Protein AF-0000000079854229 (afdb_homodimer)

Organism: NCBI:txid1812858

Sequence (364 aa):
MNSKLKYYQIIGIIFTIIFGTLLHFAYEWSDFHPFVALFSPVNESVWEHLKLLLIPFLLFSIFEYFVLGNEYPNLLMSNAVSLLIGLLSIIVLFYTYTGILGRNYLFLDIFIFIFSVILTYGLGYQFTIQGMFSKFLPETGLALIFFLLSIFILFTFSPPKLNLFLDPVTDTYGVFQIRSNKMNSKLKYYQIIGIIFTIIFGTLLHFAYEWSDFHPFVALFSPVNESVWEHLKLLLIPFLLFSIFEYFVLGNEYPNLLMSNAVSLLIGLLSIIVLFYTYTGILGRNYLFLDIFIFIFSVILTYGLGYQFTIQGMFSKFLPETGLALIFFLLSIFILFTFSPPKLNLFLDPVTDTYGVFQIRSNK

Radius of gyration: 24.11 Å; Cα contacts (8 Å, |Δi|>4): 467; chains: 2; bounding box: 63×60×43 Å

Foldseek 3Di:
DLVVLVVLLVVLLVQLLVQLVVLQCVCVVVVNDPVSLLQGQLFQFLLRSLSSRLVSLVVSLVVVCVVCCVVFVCLLVLLLVLSVVLSVQLVCQQCVVCVVVVHDDPVVNSVSNSVSSNSSSVSSSVCRVVCNPVVDGSVVSVVSSVVVSVVSNCCLAVNDPDRNQARPVVRDGHNPPPPPPD/DLVVLVVLLVVLLVQLLVQLVVLQCVCVVVVNDPVSLLQGQLFQFLLRSLSSRLVSLVVSLVVVCVVCCVVFVCLLVLLLVLSVVLSVQLVCQQCVVCVVVVHDDPVVNSVSNSVSSNSSSVSSSVCRVVCNPVVDGSVVSVVSSVVVSVVSNCCLAVNDPDRNQARPPPRDGHNDPPPPPD

Solvent-accessible surface area (backbone atoms only — not comparable to full-atom values): 18507 Å² total; per-residue (Å²): 116,69,60,60,54,50,50,52,40,53,51,43,41,53,49,22,55,54,48,15,57,53,31,60,46,43,13,67,74,54,72,64,37,71,75,44,42,66,58,18,26,64,53,74,12,62,58,34,52,43,31,32,52,52,46,38,44,49,58,45,48,54,56,47,40,78,76,42,32,89,81,36,68,22,42,50,36,19,41,39,54,19,43,51,51,21,53,49,45,42,53,38,52,50,23,23,51,28,42,36,56,64,51,86,54,70,70,58,53,53,49,43,52,54,50,26,43,49,49,18,43,50,44,20,51,52,28,37,76,70,48,40,62,56,87,50,56,47,64,56,16,51,50,51,47,49,50,52,52,48,51,51,47,48,39,39,74,58,44,67,98,30,39,34,39,31,13,78,85,77,73,44,58,33,70,66,76,75,73,68,88,115,115,68,60,60,54,50,50,52,40,54,50,43,42,54,48,23,55,54,49,14,57,54,31,60,47,42,14,66,73,55,73,64,36,71,75,45,42,67,58,19,26,64,54,74,12,62,57,35,53,43,31,33,53,51,46,38,45,50,56,45,46,55,56,46,39,76,76,42,34,88,80,36,67,23,41,49,36,17,42,39,53,19,44,52,51,21,53,48,45,41,52,39,53,50,23,24,50,28,42,37,55,66,51,85,53,70,70,58,52,52,47,44,52,55,50,26,44,50,48,17,42,50,44,19,50,51,28,38,77,70,48,39,63,55,87,49,57,47,62,57,17,50,49,51,46,51,51,51,52,48,51,51,45,47,38,41,73,59,42,66,98,31,38,34,39,30,13,79,84,78,73,45,58,34,70,66,76,78,73,68,88,115

pLDDT: mean 93.81, std 10.49, range [28.31, 98.88]

Secondary structure (DSSP, 8-state):
-HHHHHHHHHHHHHHHHHHHHHHHHHHHHTTS-TTGGGTS-SSS-HHHHTHHHHHHHHHHHHHHHHHHTTT-TTHHHHHHHHHHHHHHHHHHHHHHHHHHHSS--HHHHHHHHHHHHHHHHHHHHHHHHTTTTTTS-HHHHHHHHHHHHHHHHHHHHS--SSGGGB-TTT--BSS-------/-HHHHHHHHHHHHHHHHHHHHHHHHHHHHTTS-TTGGGTS-SSS-HHHHTHHHHHHHHHHHHHHHHHHTTT-TTHHHHHHHHHHHHHHHHHHHHHHHHHHHSS--HHHHHHHHHHHHHHHHHHHHHHHHTTTTTTS-HHHHHHHHHHHHHHHHHHHHS--SSGGGB-TTT--BSS-------

InterPro domains:
  IPR045407 Protein of unknown function DUF6512 [PF20122] (3-175)

Structure (mmCIF, N/CA/C/O backbone):
data_AF-0000000079854229-model_v1
#
loop_
_entity.id
_entity.type
_entity.pdbx_description
1 polymer 'Uncharacterized protein'
#
loop_
_atom_site.group_PDB
_atom_site.id
_atom_site.type_symbol
_atom_site.label_atom_id
_atom_site.label_alt_id
_atom_site.label_comp_id
_atom_site.label_asym_id
_atom_site.label_entity_id
_atom_site.label_seq_id
_atom_site.pdbx_PDB_ins_code
_atom_site.Cartn_x
_atom_site.Cartn_y
_atom_site.Cartn_z
_atom_site.occupancy
_atom_site.B_iso_or_equiv
_atom_site.auth_seq_id
_atom_site.auth_comp_id
_atom_site.auth_asym_id
_atom_site.auth_atom_id
_atom_site.pdbx_PDB_model_num
ATOM 1 N N . MET A 1 1 ? -24.203 -25.156 -0.28 1 57.06 1 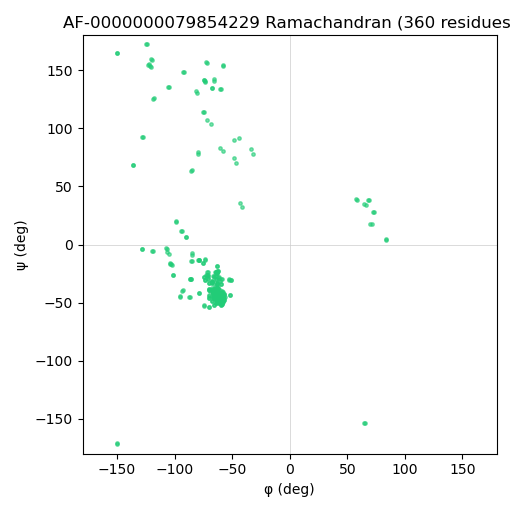MET A N 1
ATOM 2 C CA . MET A 1 1 ? -23.469 -24.828 -1.505 1 57.06 1 MET A CA 1
ATOM 3 C C . MET A 1 1 ? -22.234 -23.984 -1.197 1 57.06 1 MET A C 1
ATOM 5 O O . MET A 1 1 ? -21.141 -24.297 -1.664 1 57.06 1 MET A O 1
ATOM 9 N N . ASN A 1 2 ? -22.375 -23.109 -0.148 1 79.31 2 ASN A N 1
ATOM 10 C CA . ASN A 1 2 ? -21.266 -22.219 0.211 1 79.31 2 ASN A CA 1
ATOM 11 C C . ASN A 1 2 ? -20.219 -22.969 1.029 1 79.31 2 ASN A C 1
ATOM 13 O O . ASN A 1 2 ? -19.031 -22.609 0.984 1 79.31 2 ASN A O 1
ATOM 17 N N . SER A 1 3 ? -20.672 -24.125 1.462 1 87.62 3 SER A N 1
ATOM 18 C CA . SER A 1 3 ? -19.75 -24.875 2.314 1 87.62 3 SER A CA 1
ATOM 19 C C . SER A 1 3 ? -18.688 -25.594 1.487 1 87.62 3 SER A C 1
ATOM 21 O O . SER A 1 3 ? -17.531 -25.656 1.878 1 87.62 3 SER A O 1
ATOM 23 N N . LYS A 1 4 ? -19.141 -26.172 0.363 1 93 4 LYS A N 1
ATOM 24 C CA . LYS A 1 4 ? -18.188 -26.859 -0.508 1 93 4 LYS A CA 1
ATOM 25 C C . LYS A 1 4 ? -17.141 -25.906 -1.054 1 93 4 LYS A C 1
ATOM 27 O O . LYS A 1 4 ? -15.945 -26.234 -1.06 1 93 4 LYS A O 1
ATOM 32 N N . LEU A 1 5 ? -17.562 -24.797 -1.494 1 95.25 5 LEU A N 1
ATOM 33 C CA . LEU A 1 5 ? -16.641 -23.781 -1.994 1 95.25 5 LEU A CA 1
ATOM 34 C C . LEU A 1 5 ? -15.641 -23.375 -0.913 1 95.25 5 LEU A C 1
ATOM 36 O O . LEU A 1 5 ? -14.445 -23.281 -1.176 1 95.25 5 LEU A O 1
ATOM 40 N N . LYS A 1 6 ? -16.188 -23.141 0.276 1 96.12 6 LYS A N 1
ATOM 41 C CA . LYS A 1 6 ? -15.328 -22.766 1.398 1 96.12 6 LYS A CA 1
ATOM 42 C C . LYS A 1 6 ? -14.273 -23.844 1.666 1 96.12 6 LYS A C 1
ATOM 44 O O . LYS A 1 6 ? -13.109 -23.516 1.912 1 96.12 6 LYS A O 1
ATOM 49 N N . TYR A 1 7 ? -14.727 -25.031 1.625 1 96.31 7 TYR A N 1
ATOM 50 C CA . TYR A 1 7 ? -13.828 -26.156 1.828 1 96.31 7 TYR A CA 1
ATOM 51 C C . TYR A 1 7 ? -12.695 -26.156 0.807 1 96.31 7 TYR A C 1
ATOM 53 O O . TYR A 1 7 ? -11.523 -26.281 1.169 1 96.31 7 TYR A O 1
ATOM 61 N N . TYR A 1 8 ? -12.93 -26.016 -0.372 1 96.19 8 TYR A N 1
ATOM 62 C CA . TYR A 1 8 ? -11.914 -26.031 -1.424 1 96.19 8 TYR A CA 1
ATOM 63 C C . TYR A 1 8 ? -11.008 -24.812 -1.316 1 96.19 8 TYR A C 1
ATOM 65 O O . TYR A 1 8 ? -9.82 -24.891 -1.64 1 96.19 8 TYR A O 1
ATOM 73 N N . GLN A 1 9 ? -11.578 -23.656 -0.854 1 97.62 9 GLN A N 1
ATOM 74 C CA . GLN A 1 9 ? -10.727 -22.484 -0.63 1 97.62 9 GLN A CA 1
ATOM 75 C C . GLN A 1 9 ? -9.695 -22.766 0.458 1 97.62 9 GLN A C 1
ATOM 77 O O . GLN A 1 9 ? -8.531 -22.375 0.328 1 97.62 9 GLN A O 1
ATOM 8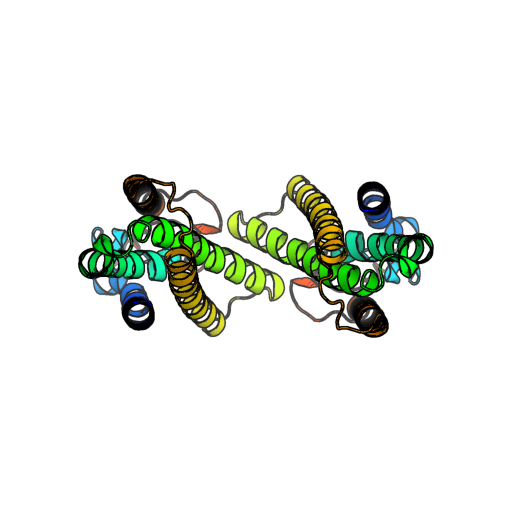2 N N . ILE A 1 10 ? -10.078 -23.453 1.486 1 98 10 ILE A N 1
ATOM 83 C CA . ILE A 1 10 ? -9.172 -23.781 2.582 1 98 10 ILE A CA 1
ATOM 84 C C . ILE A 1 10 ? -8.086 -24.734 2.086 1 98 10 ILE A C 1
ATOM 86 O O . ILE A 1 10 ? -6.902 -24.547 2.375 1 98 10 ILE A O 1
ATOM 90 N N . ILE A 1 11 ? -8.406 -25.734 1.34 1 97.88 11 ILE A N 1
ATOM 91 C CA . ILE A 1 11 ? -7.445 -26.656 0.764 1 97.88 11 ILE A CA 1
ATOM 92 C C . ILE A 1 11 ? -6.496 -25.922 -0.171 1 97.88 11 ILE A C 1
ATOM 94 O O . ILE A 1 11 ? -5.293 -26.188 -0.196 1 97.88 11 ILE A O 1
ATOM 98 N N . GLY A 1 12 ? -7.082 -25.016 -0.949 1 98.44 12 GLY A N 1
ATOM 99 C CA . GLY A 1 12 ? -6.27 -24.203 -1.845 1 98.44 12 GLY A CA 1
ATOM 100 C C . GLY A 1 12 ? -5.227 -23.375 -1.12 1 98.44 12 GLY A C 1
ATOM 101 O O . GLY A 1 12 ? -4.09 -23.25 -1.586 1 98.44 12 GLY A O 1
ATOM 102 N N . ILE A 1 13 ? -5.672 -22.812 0.001 1 98.75 13 ILE A N 1
ATOM 103 C CA . ILE A 1 13 ? -4.754 -22.031 0.82 1 98.75 13 ILE A CA 1
ATOM 104 C C . ILE A 1 13 ? -3.588 -22.906 1.27 1 98.75 13 ILE A C 1
ATOM 106 O O . ILE A 1 13 ? -2.424 -22.547 1.094 1 98.75 13 ILE A O 1
ATOM 110 N N . ILE A 1 14 ? -3.852 -24.047 1.815 1 98.62 14 ILE A N 1
ATOM 111 C CA . ILE A 1 14 ? -2.832 -24.969 2.314 1 98.62 14 ILE A CA 1
ATOM 112 C C . ILE A 1 14 ? -1.94 -25.422 1.16 1 98.62 14 ILE A C 1
ATOM 114 O O . ILE A 1 14 ? -0.713 -25.406 1.271 1 98.62 14 ILE A O 1
ATOM 118 N N . PHE A 1 15 ? -2.533 -25.797 0.082 1 98.56 15 PHE A N 1
ATOM 119 C CA . PHE A 1 15 ? -1.811 -26.234 -1.107 1 98.56 15 PHE A CA 1
ATOM 120 C C . PHE A 1 15 ? -0.857 -25.141 -1.588 1 98.56 15 PHE A C 1
ATOM 122 O O . PHE A 1 15 ? 0.317 -25.406 -1.85 1 98.56 15 PHE A O 1
ATOM 129 N N . THR A 1 16 ? -1.345 -23.922 -1.684 1 98.75 16 THR A N 1
ATOM 130 C CA . THR A 1 16 ? -0.563 -22.812 -2.219 1 98.75 16 THR A CA 1
ATOM 131 C C . THR A 1 16 ? 0.605 -22.484 -1.296 1 98.75 16 THR A C 1
ATOM 133 O O . THR A 1 16 ? 1.715 -22.219 -1.762 1 98.75 16 THR A O 1
ATOM 136 N N . ILE A 1 17 ? 0.348 -22.531 -0.002 1 98.62 17 ILE A N 1
ATOM 137 C CA . ILE A 1 17 ? 1.41 -22.219 0.95 1 98.62 17 ILE A CA 1
ATOM 138 C C . ILE A 1 17 ? 2.516 -23.266 0.842 1 98.62 17 ILE A C 1
ATOM 140 O O . ILE A 1 17 ? 3.695 -22.922 0.736 1 98.62 17 ILE A O 1
ATOM 144 N N . ILE A 1 18 ? 2.182 -24.5 0.792 1 98.19 18 ILE A N 1
ATOM 145 C CA . ILE A 1 18 ? 3.152 -25.594 0.745 1 98.19 18 ILE A CA 1
ATOM 146 C C . ILE A 1 18 ? 3.854 -25.594 -0.611 1 98.19 18 ILE A C 1
ATOM 148 O O . ILE A 1 18 ? 5.086 -25.562 -0.681 1 98.19 18 ILE A O 1
ATOM 152 N N . PHE A 1 19 ? 3.068 -25.625 -1.638 1 98.12 19 PHE A N 1
ATOM 153 C CA . PHE A 1 19 ? 3.631 -25.703 -2.979 1 98.12 19 PHE A CA 1
ATOM 154 C C . PHE A 1 19 ? 4.43 -24.453 -3.32 1 98.12 19 PHE A C 1
ATOM 156 O O . PHE A 1 19 ? 5.465 -24.531 -3.986 1 98.12 19 PHE A O 1
ATOM 163 N N . GLY A 1 20 ? 3.91 -23.297 -2.943 1 97.94 20 GLY A N 1
ATOM 164 C CA . GLY A 1 20 ? 4.66 -22.062 -3.141 1 97.94 20 GLY A CA 1
ATOM 165 C C . GLY A 1 20 ? 6.02 -22.078 -2.467 1 97.94 20 GLY A C 1
ATOM 166 O O . GLY A 1 20 ? 7.016 -21.672 -3.061 1 97.94 20 GLY A O 1
ATOM 167 N N . THR A 1 21 ? 6.047 -22.594 -1.259 1 96.69 21 THR A N 1
ATOM 168 C CA . THR A 1 21 ? 7.309 -22.703 -0.53 1 96.69 21 THR A CA 1
ATOM 169 C C . THR A 1 21 ? 8.266 -23.641 -1.249 1 96.69 21 THR A C 1
ATOM 171 O O . THR A 1 21 ? 9.453 -23.328 -1.409 1 96.69 21 THR A O 1
ATOM 174 N N . LEU A 1 22 ? 7.824 -24.734 -1.71 1 96.56 22 LEU A N 1
ATOM 175 C CA . LEU A 1 22 ? 8.648 -25.688 -2.43 1 96.56 22 LEU A CA 1
ATOM 176 C C . LEU A 1 22 ? 9.148 -25.094 -3.742 1 96.56 22 LEU A C 1
ATOM 178 O O . LEU A 1 22 ? 10.289 -25.344 -4.145 1 96.56 22 LEU A O 1
ATOM 182 N N . LEU A 1 23 ? 8.305 -24.375 -4.379 1 96.81 23 LEU A N 1
ATOM 183 C CA . LEU A 1 23 ? 8.648 -23.766 -5.66 1 96.81 23 LEU A CA 1
ATOM 184 C C . LEU A 1 23 ? 9.812 -22.797 -5.504 1 96.81 23 LEU A C 1
ATOM 186 O O . LEU A 1 23 ? 10.57 -22.578 -6.453 1 96.81 23 LEU A O 1
ATOM 190 N N . HIS A 1 24 ? 9.938 -22.188 -4.355 1 95.88 24 HIS A N 1
ATOM 191 C CA . HIS A 1 24 ? 11.008 -21.25 -4.062 1 95.88 24 HIS A CA 1
ATOM 192 C C . HIS A 1 24 ? 12.375 -21.859 -4.355 1 95.88 24 HIS A C 1
ATOM 194 O O . HIS A 1 24 ? 13.289 -21.172 -4.805 1 95.88 24 HIS A O 1
ATOM 200 N N . PHE A 1 25 ? 12.469 -23.156 -4.211 1 95.06 25 PHE A N 1
ATOM 201 C CA . PHE A 1 25 ? 13.75 -23.844 -4.32 1 95.06 25 PHE A CA 1
ATOM 202 C C . PHE A 1 25 ? 13.836 -24.625 -5.633 1 95.06 25 PHE A C 1
ATOM 204 O O . PHE A 1 25 ? 14.891 -25.156 -5.973 1 95.06 25 PHE A O 1
ATOM 211 N N . ALA A 1 26 ? 12.805 -24.688 -6.367 1 96.19 26 ALA A N 1
ATOM 212 C CA . ALA A 1 26 ? 12.68 -25.609 -7.504 1 96.19 26 ALA A CA 1
ATOM 213 C C . ALA A 1 26 ? 13.703 -25.281 -8.586 1 96.19 26 ALA A C 1
ATOM 215 O O . ALA A 1 26 ? 14.297 -26.188 -9.18 1 96.19 26 ALA A O 1
ATOM 216 N N . TYR A 1 27 ? 13.922 -24.016 -8.852 1 95.25 27 TYR A N 1
ATOM 217 C CA . TYR A 1 27 ? 14.852 -23.609 -9.898 1 95.25 27 TYR A CA 1
ATOM 218 C C . TYR A 1 27 ? 16.266 -24.078 -9.562 1 95.25 27 TYR A C 1
ATOM 220 O O . TYR A 1 27 ? 16.953 -24.672 -10.406 1 95.25 27 TYR A O 1
ATOM 228 N N . GLU A 1 28 ? 16.688 -23.844 -8.375 1 93.25 28 GLU A N 1
ATOM 229 C CA . GLU A 1 28 ? 18 -24.297 -7.926 1 93.25 28 GLU A CA 1
ATOM 230 C C . GLU A 1 28 ? 18.078 -25.812 -7.895 1 93.25 28 GLU A C 1
ATOM 232 O O . GLU A 1 28 ? 19.078 -26.391 -8.328 1 93.25 28 GLU A O 1
ATOM 237 N N . TRP A 1 29 ? 17.047 -26.438 -7.441 1 95.56 29 TRP A N 1
ATOM 238 C CA . TRP A 1 29 ? 17.016 -27.891 -7.359 1 95.56 29 TRP A CA 1
ATOM 239 C C . TRP A 1 29 ? 17.078 -28.516 -8.75 1 95.56 29 TRP A C 1
ATOM 241 O O . TRP A 1 29 ? 17.562 -29.641 -8.906 1 95.56 29 TRP A O 1
ATOM 251 N N . SER A 1 30 ? 16.703 -27.828 -9.734 1 95.06 30 SER A N 1
ATOM 252 C CA . SER A 1 30 ? 16.672 -28.312 -11.102 1 95.06 30 SER A CA 1
ATOM 253 C C . SER A 1 30 ? 18 -28.031 -11.82 1 95.06 30 SER A C 1
ATOM 255 O O . SER A 1 30 ? 18.109 -28.25 -13.023 1 95.06 30 SER A O 1
ATOM 257 N N . ASP A 1 31 ? 18.969 -27.531 -11.047 1 94.44 31 ASP A N 1
ATOM 258 C CA . ASP A 1 31 ? 20.25 -27.109 -11.617 1 94.44 31 ASP A CA 1
ATOM 259 C C . ASP A 1 31 ? 20.047 -26.047 -12.688 1 94.44 31 ASP A C 1
ATOM 261 O O . ASP A 1 31 ? 20.562 -26.156 -13.797 1 94.44 31 ASP A O 1
ATOM 265 N N . PHE A 1 32 ? 19.047 -25.109 -12.375 1 93.31 32 PHE A N 1
ATOM 266 C CA . PHE A 1 32 ? 18.828 -23.891 -13.148 1 93.31 32 PHE A CA 1
ATOM 267 C C . PHE A 1 32 ? 18.297 -24.219 -14.539 1 93.31 32 PHE A C 1
ATOM 269 O O . PHE A 1 32 ? 18.672 -23.578 -15.523 1 93.31 32 PHE A O 1
ATOM 276 N N . HIS A 1 33 ? 17.453 -25.188 -14.625 1 94.31 33 HIS A N 1
ATOM 277 C CA . HIS A 1 33 ? 16.859 -25.594 -15.898 1 94.31 33 HIS A CA 1
ATOM 278 C C . HIS A 1 33 ? 15.922 -24.516 -16.438 1 94.31 33 HIS A C 1
ATOM 280 O O . HIS A 1 33 ? 15.062 -24.016 -15.695 1 94.31 33 HIS A O 1
ATOM 286 N N . PRO A 1 34 ? 15.984 -24.172 -17.703 1 92.25 34 PRO A N 1
ATOM 287 C CA . PRO A 1 34 ? 15.195 -23.078 -18.281 1 92.25 34 PRO A CA 1
ATOM 288 C C . PRO A 1 34 ? 13.695 -23.328 -18.203 1 92.25 34 PRO A C 1
ATOM 290 O O . PRO A 1 34 ? 12.914 -22.375 -18.047 1 92.25 34 PRO A O 1
ATOM 293 N N . PHE A 1 35 ? 13.352 -24.547 -18.297 1 94.12 35 PHE A N 1
ATOM 294 C CA . PHE A 1 35 ? 11.938 -24.875 -18.234 1 94.12 35 PHE A CA 1
ATOM 295 C C . PHE A 1 35 ? 11.375 -24.547 -16.844 1 94.12 35 PHE A C 1
ATOM 297 O O . PHE A 1 35 ? 10.25 -24.047 -16.734 1 94.12 35 PHE A O 1
ATOM 304 N N . VAL A 1 36 ? 12.109 -24.797 -15.773 1 95.94 36 VAL A N 1
ATOM 305 C CA . VAL A 1 36 ? 11.688 -24.547 -14.406 1 95.94 36 VAL A CA 1
ATOM 306 C C . VAL A 1 36 ? 11.648 -23.047 -14.133 1 95.94 36 VAL A C 1
ATOM 308 O O . VAL A 1 36 ? 10.883 -22.578 -13.289 1 95.94 36 VAL A O 1
ATOM 311 N N . ALA A 1 37 ? 12.422 -22.281 -14.914 1 95.19 37 ALA A N 1
ATOM 312 C CA . ALA A 1 37 ? 12.469 -20.828 -14.789 1 95.19 37 ALA A CA 1
ATOM 313 C C . ALA A 1 37 ? 11.109 -20.203 -15.07 1 95.19 37 ALA A C 1
ATOM 315 O O . ALA A 1 37 ? 10.828 -19.094 -14.633 1 95.19 37 ALA A O 1
ATOM 316 N N . LEU A 1 38 ? 10.281 -20.906 -15.789 1 94.62 38 LEU A N 1
ATOM 317 C CA . LEU A 1 38 ? 8.984 -20.391 -16.188 1 94.62 38 LEU A CA 1
ATOM 318 C C . LEU A 1 38 ? 8.039 -20.297 -14.992 1 94.62 38 LEU A C 1
ATOM 320 O O . LEU A 1 38 ? 7.152 -19.438 -14.961 1 94.62 38 LEU A O 1
ATOM 324 N N . PHE A 1 39 ? 8.297 -21.172 -14 1 95.69 39 PHE A N 1
ATOM 325 C CA . PHE A 1 39 ? 7.25 -21.234 -12.992 1 95.69 39 PHE A CA 1
ATOM 326 C C . PHE A 1 39 ? 7.832 -21.062 -11.594 1 95.69 39 PHE A C 1
ATOM 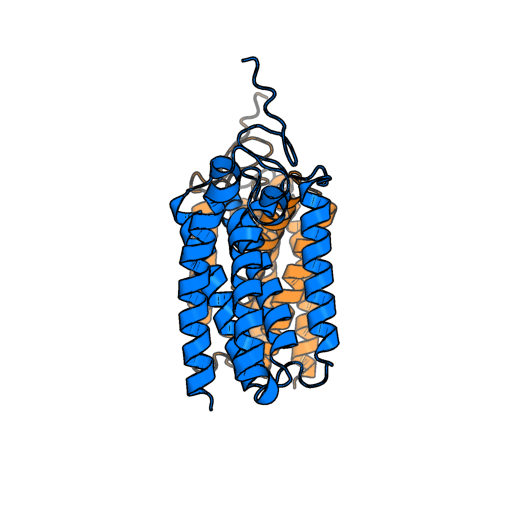328 O O . PHE A 1 39 ? 7.094 -21.016 -10.609 1 95.69 39 PHE A O 1
ATOM 335 N N . SER A 1 40 ? 9.109 -20.969 -11.492 1 96.75 40 SER A N 1
ATOM 336 C CA . SER A 1 40 ? 9.758 -20.781 -10.195 1 96.75 40 SER A CA 1
ATOM 337 C C . SER A 1 40 ? 10.609 -19.516 -10.188 1 96.75 40 SER A C 1
ATOM 339 O O . SER A 1 40 ? 11.031 -19.031 -11.242 1 96.75 40 SER A O 1
ATOM 341 N N . PRO A 1 41 ? 10.812 -18.984 -8.969 1 97.12 41 PRO A N 1
ATOM 342 C CA . PRO A 1 41 ? 11.711 -17.828 -8.914 1 97.12 41 PRO A CA 1
ATOM 343 C C . PRO A 1 41 ? 13.117 -18.156 -9.414 1 97.12 41 PRO A C 1
ATOM 345 O O . PRO A 1 41 ? 13.695 -19.172 -9.023 1 97.12 41 PRO A O 1
ATOM 348 N N . VAL A 1 42 ? 13.656 -17.297 -10.242 1 96.44 42 VAL A N 1
ATOM 349 C CA . VAL A 1 42 ? 14.961 -17.562 -10.836 1 96.44 42 VAL A CA 1
ATOM 350 C C . VAL A 1 42 ? 16.016 -16.719 -10.125 1 96.44 42 VAL A C 1
ATOM 352 O O . VAL A 1 42 ? 17.219 -16.922 -10.336 1 96.44 42 VAL A O 1
ATOM 355 N N . ASN A 1 43 ? 15.617 -15.695 -9.383 1 94.81 43 ASN A N 1
ATOM 356 C CA . ASN A 1 43 ? 16.469 -14.836 -8.555 1 94.81 43 ASN A CA 1
ATOM 357 C C . ASN A 1 43 ? 15.711 -14.289 -7.352 1 94.81 43 ASN A C 1
ATOM 359 O O . ASN A 1 43 ? 14.562 -14.664 -7.109 1 94.81 43 ASN A O 1
ATOM 363 N N . GLU A 1 44 ? 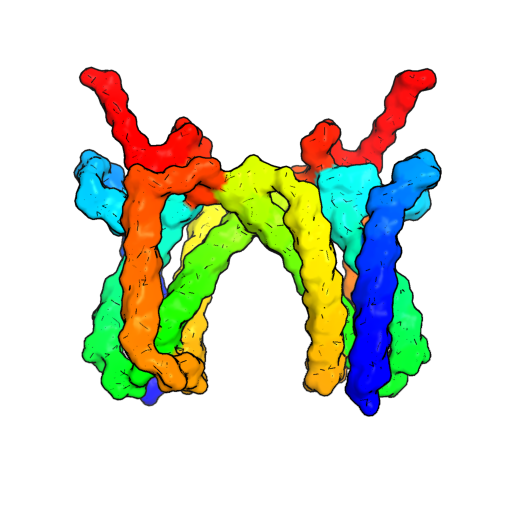16.25 -13.359 -6.598 1 95 44 GLU A N 1
ATOM 364 C CA . GLU A 1 44 ? 15.664 -12.93 -5.332 1 95 44 GLU A CA 1
ATOM 365 C C . GLU A 1 44 ? 14.867 -11.641 -5.508 1 95 44 GLU A C 1
ATOM 367 O O . GLU A 1 44 ? 14.594 -10.93 -4.531 1 95 44 GLU A O 1
ATOM 372 N N . SER A 1 45 ? 14.461 -11.305 -6.754 1 96.44 45 SER A N 1
ATOM 373 C CA . SER A 1 45 ? 13.641 -10.117 -6.973 1 96.44 45 SER A CA 1
ATOM 374 C C . SER A 1 45 ? 12.227 -10.32 -6.457 1 96.44 45 SER A C 1
ATOM 376 O O . SER A 1 45 ? 11.742 -11.453 -6.371 1 96.44 45 SER A O 1
ATOM 378 N N . VAL A 1 46 ? 11.555 -9.266 -6.156 1 97.81 46 VAL A N 1
ATOM 379 C CA . VAL A 1 46 ? 10.172 -9.312 -5.699 1 97.81 46 VAL A CA 1
ATOM 380 C C . VAL A 1 46 ? 9.289 -9.891 -6.801 1 97.81 46 VAL A C 1
ATOM 382 O O . VAL A 1 46 ? 8.422 -10.727 -6.531 1 97.81 46 VAL A O 1
ATOM 385 N N . TRP A 1 47 ? 9.516 -9.508 -8.055 1 97.94 47 TRP A N 1
ATOM 386 C CA . TRP A 1 47 ? 8.734 -9.969 -9.203 1 97.94 47 TRP A CA 1
ATOM 387 C C . TRP A 1 47 ? 8.742 -11.492 -9.289 1 97.94 47 TRP A C 1
ATOM 389 O O . TRP A 1 47 ? 7.688 -12.117 -9.414 1 97.94 47 TRP A O 1
ATOM 399 N N . GLU A 1 48 ? 9.883 -12.125 -9.125 1 97.62 48 GLU A N 1
ATOM 400 C CA . GLU A 1 48 ? 10 -13.578 -9.25 1 97.62 48 GLU A CA 1
ATOM 401 C C . GLU A 1 48 ? 9.336 -14.289 -8.078 1 97.62 48 GLU A C 1
ATOM 403 O O . GLU A 1 48 ? 8.781 -15.375 -8.234 1 97.62 48 GLU A O 1
ATOM 408 N N . HIS A 1 49 ? 9.328 -13.641 -6.984 1 97.75 49 HIS A N 1
ATOM 409 C CA . HIS A 1 49 ? 8.719 -14.258 -5.812 1 97.75 49 HIS A CA 1
ATOM 410 C C . HIS A 1 49 ? 7.195 -14.227 -5.902 1 97.75 49 HIS A C 1
ATOM 412 O O . HIS A 1 49 ? 6.512 -14.938 -5.16 1 97.75 49 HIS A O 1
ATOM 418 N N . LEU A 1 50 ? 6.668 -13.422 -6.785 1 98.62 50 LEU A N 1
ATOM 419 C CA . LEU A 1 50 ? 5.223 -13.445 -6.992 1 98.62 50 LEU A CA 1
ATOM 420 C C . LEU A 1 50 ? 4.773 -14.805 -7.523 1 98.62 50 LEU A C 1
ATOM 422 O O . LEU A 1 50 ? 3.621 -15.203 -7.324 1 98.62 50 LEU A O 1
ATOM 426 N N . LYS A 1 51 ? 5.664 -15.523 -8.164 1 98.38 51 LYS A N 1
ATOM 427 C CA . LYS A 1 51 ? 5.344 -16.828 -8.727 1 98.38 51 LYS A CA 1
ATOM 428 C C . LYS A 1 51 ? 4.953 -17.828 -7.633 1 98.38 51 LYS A C 1
ATOM 430 O O . LYS A 1 51 ? 4.273 -18.812 -7.898 1 98.38 51 LYS A O 1
ATOM 435 N N . LEU A 1 52 ? 5.41 -17.547 -6.41 1 98.62 52 LEU A N 1
ATOM 436 C CA . LEU A 1 52 ? 5.105 -18.438 -5.297 1 98.62 52 LEU A CA 1
ATOM 437 C C . LEU A 1 52 ? 3.607 -18.438 -5.004 1 98.62 52 LEU A C 1
ATOM 439 O O . LEU A 1 52 ? 3.084 -19.422 -4.469 1 98.62 52 LEU A O 1
ATOM 443 N N . LEU A 1 53 ? 2.955 -17.406 -5.312 1 98.81 53 LEU A N 1
ATOM 444 C CA . LEU A 1 53 ? 1.502 -17.328 -5.211 1 98.81 53 LEU A CA 1
ATOM 445 C C . LEU A 1 53 ? 0.846 -17.641 -6.551 1 98.81 53 LEU A C 1
ATOM 447 O O . LEU A 1 53 ? -0.089 -18.438 -6.613 1 98.81 53 LEU A O 1
ATOM 451 N N . LEU A 1 54 ? 1.35 -17.094 -7.625 1 98.69 54 LEU A N 1
ATOM 452 C CA . LEU A 1 54 ? 0.745 -17.141 -8.953 1 98.69 54 LEU A CA 1
ATOM 453 C C . LEU A 1 54 ? 0.582 -18.578 -9.43 1 98.69 54 LEU A C 1
ATOM 455 O O . LEU A 1 54 ? -0.527 -19 -9.758 1 98.69 54 LEU A O 1
ATOM 459 N N . ILE A 1 55 ? 1.617 -19.328 -9.383 1 98.44 55 ILE A N 1
ATOM 460 C CA . ILE A 1 55 ? 1.652 -20.625 -10.055 1 98.44 55 ILE A CA 1
ATOM 461 C C . ILE A 1 55 ? 0.822 -21.625 -9.266 1 98.44 55 ILE A C 1
ATOM 463 O O . ILE A 1 55 ? -0.084 -22.266 -9.82 1 98.44 55 ILE A O 1
ATOM 467 N N . PRO A 1 56 ? 1.058 -21.781 -7.98 1 98.62 56 PRO A N 1
ATOM 468 C CA . PRO A 1 56 ? 0.224 -22.75 -7.266 1 98.62 56 PRO A CA 1
ATOM 469 C C . PRO A 1 56 ? -1.254 -22.375 -7.258 1 98.62 56 PRO A C 1
ATOM 471 O O . PRO A 1 56 ? -2.123 -23.25 -7.316 1 98.62 56 PRO A O 1
ATOM 474 N N . PHE A 1 57 ? -1.586 -21.125 -7.125 1 98.69 57 PHE A N 1
ATOM 475 C CA . PHE A 1 57 ? -2.977 -20.688 -7.145 1 98.69 57 PHE A CA 1
ATOM 476 C C . PHE A 1 57 ? -3.637 -21.047 -8.469 1 98.69 57 PHE A C 1
ATOM 478 O O . PHE A 1 57 ? -4.77 -21.531 -8.492 1 98.69 57 PHE A O 1
ATOM 485 N N . LEU A 1 58 ? -2.914 -20.812 -9.555 1 97.81 58 LEU A N 1
ATOM 486 C CA . LEU A 1 58 ? -3.467 -21.125 -10.867 1 97.81 58 LEU A CA 1
ATOM 487 C C . LEU A 1 58 ? -3.672 -22.625 -11.031 1 97.81 58 LEU A C 1
ATOM 489 O O . LEU A 1 58 ? -4.695 -23.062 -11.555 1 97.81 58 LEU A O 1
ATOM 493 N N . LEU A 1 59 ? -2.701 -23.406 -10.586 1 97.19 59 LEU A N 1
ATOM 494 C CA . LEU A 1 59 ? -2.832 -24.859 -10.656 1 97.19 59 LEU A CA 1
ATOM 495 C C . LEU A 1 59 ? -4.055 -25.328 -9.875 1 97.19 59 LEU A C 1
ATOM 497 O O . LEU A 1 59 ? -4.852 -26.125 -10.383 1 97.19 59 LEU A O 1
ATOM 501 N N . PHE A 1 60 ? -4.23 -24.781 -8.703 1 97.88 60 PHE A N 1
ATOM 502 C CA . PHE A 1 60 ? -5.363 -25.172 -7.883 1 97.88 60 PHE A CA 1
ATOM 503 C C . PHE A 1 60 ? -6.672 -24.688 -8.492 1 97.88 60 PHE A C 1
ATOM 505 O O . PHE A 1 60 ? -7.684 -25.391 -8.445 1 97.88 60 PHE A O 1
ATOM 512 N N . SER A 1 61 ? -6.637 -23.5 -9.016 1 95.81 61 SER A N 1
ATOM 513 C CA . SER A 1 61 ? -7.832 -22.922 -9.609 1 95.81 61 SER A CA 1
ATOM 514 C C . SER A 1 61 ? -8.328 -23.734 -10.797 1 95.81 61 SER A C 1
ATOM 516 O O . SER A 1 61 ? -9.531 -23.828 -11.047 1 95.81 61 SER A O 1
ATOM 518 N N . ILE A 1 62 ? -7.383 -24.266 -11.57 1 93.69 62 ILE A N 1
ATOM 519 C CA . ILE A 1 62 ? -7.758 -25.156 -12.664 1 93.69 62 ILE A CA 1
ATOM 520 C C . ILE A 1 62 ? -8.523 -26.359 -12.117 1 93.69 62 ILE A C 1
ATOM 522 O O . ILE A 1 62 ? -9.602 -26.688 -12.617 1 93.69 62 ILE A O 1
ATOM 526 N N . PHE A 1 63 ? -7.988 -26.969 -11.117 1 94.81 63 PHE A N 1
ATOM 527 C CA . PHE A 1 63 ? -8.648 -28.109 -10.469 1 94.81 63 PHE A CA 1
ATOM 528 C C . PHE A 1 63 ? -10.008 -27.703 -9.922 1 94.81 63 PHE A C 1
ATOM 530 O O . PHE A 1 63 ? -11.008 -28.375 -10.148 1 94.81 63 PHE A O 1
ATOM 537 N N . GLU A 1 64 ? -10.031 -26.578 -9.258 1 95.12 64 GLU A N 1
ATOM 538 C CA . GLU A 1 64 ? -11.25 -26.047 -8.664 1 95.12 64 GLU A CA 1
ATOM 539 C C . GLU A 1 64 ? -12.328 -25.812 -9.719 1 95.12 64 GLU A C 1
ATOM 541 O O . GLU A 1 64 ? -13.508 -26.078 -9.484 1 95.12 64 GLU A O 1
ATOM 546 N N . TYR A 1 65 ? -11.961 -25.344 -10.805 1 92.12 65 TYR A N 1
ATOM 547 C CA . TYR A 1 65 ? -12.898 -25.047 -11.883 1 92.12 65 TYR A CA 1
ATOM 548 C C . TYR A 1 65 ? -13.562 -26.312 -12.398 1 92.12 65 TYR A C 1
ATOM 550 O O . TYR A 1 65 ? -14.758 -26.312 -12.695 1 92.12 65 TYR A O 1
ATOM 558 N N . PHE A 1 66 ? -12.852 -27.406 -12.508 1 93.75 66 PHE A N 1
ATOM 559 C CA . PHE A 1 66 ? -13.398 -28.672 -12.977 1 93.75 66 PHE A CA 1
ATOM 560 C C . PHE A 1 66 ? -14.422 -29.219 -11.992 1 93.75 66 PHE A C 1
ATOM 562 O O . PHE A 1 66 ? -15.391 -29.875 -12.391 1 93.75 66 PHE A O 1
ATOM 569 N N . VAL A 1 67 ? -14.258 -28.875 -10.773 1 94.19 67 VAL A N 1
ATOM 570 C CA . VAL A 1 67 ? -15.109 -29.438 -9.742 1 94.19 67 VAL A CA 1
ATOM 571 C C . VAL A 1 67 ? -16.312 -28.516 -9.5 1 94.19 67 VAL A C 1
ATOM 573 O O . VAL A 1 67 ? -17.438 -28.984 -9.328 1 94.19 67 VAL A O 1
ATOM 576 N N . LEU A 1 68 ? -16.031 -27.203 -9.539 1 94.38 68 LEU A N 1
ATOM 577 C CA . LEU A 1 68 ? -17.047 -26.266 -9.055 1 94.38 68 LEU A CA 1
ATOM 578 C C . LEU A 1 68 ? -17.484 -25.312 -10.164 1 94.38 68 LEU A C 1
ATOM 580 O O . LEU A 1 68 ? -18.406 -24.531 -9.977 1 94.38 68 LEU A O 1
ATOM 584 N N . GLY A 1 69 ? -16.891 -25.344 -11.289 1 91 69 GLY A N 1
ATOM 585 C CA . GLY A 1 69 ? -17.109 -24.359 -12.336 1 91 69 GLY A CA 1
ATOM 586 C C . GLY A 1 69 ? -18.547 -24.297 -12.805 1 91 69 GLY A C 1
ATOM 587 O O . GLY A 1 69 ? -19.047 -23.219 -13.141 1 91 69 GLY A O 1
ATOM 588 N N . 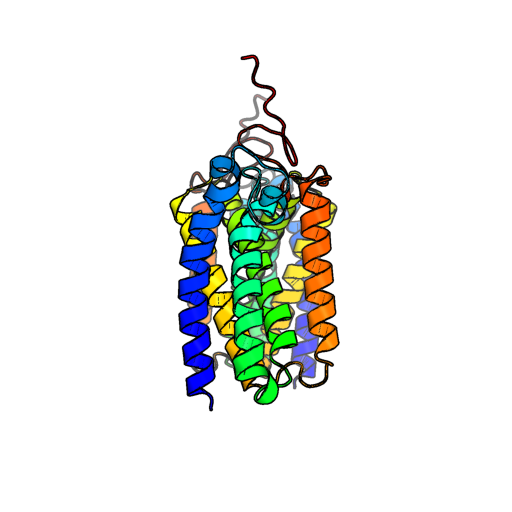ASN A 1 70 ? -19.219 -25.375 -12.82 1 90.94 70 ASN A N 1
ATOM 589 C CA . ASN A 1 70 ? -20.609 -25.422 -13.258 1 90.94 70 ASN A CA 1
ATOM 590 C C . ASN A 1 70 ? -21.531 -24.781 -12.234 1 90.94 70 ASN A C 1
ATOM 592 O O . ASN A 1 70 ? -22.594 -24.25 -12.594 1 90.94 70 ASN A O 1
ATOM 596 N N . GLU A 1 71 ? -21.141 -24.781 -11.047 1 92.38 71 GLU A N 1
ATOM 597 C CA . GLU A 1 71 ? -21.953 -24.234 -9.969 1 92.38 71 GLU A CA 1
ATOM 598 C C . GLU A 1 71 ? -21.75 -22.734 -9.82 1 92.38 71 GLU A C 1
ATOM 600 O O . GLU A 1 71 ? -22.656 -22.016 -9.398 1 92.38 71 GLU A O 1
ATOM 605 N N . TYR A 1 72 ? -20.594 -22.328 -10.164 1 93.69 72 TYR A N 1
ATOM 606 C CA . TYR A 1 72 ? -20.25 -20.906 -10.016 1 93.69 72 TYR A CA 1
ATOM 607 C C . TYR A 1 72 ? -19.703 -20.344 -11.32 1 93.69 72 TYR A C 1
ATOM 609 O O . TYR A 1 72 ? -18.484 -20.328 -11.539 1 93.69 72 TYR A O 1
ATOM 617 N N . PRO A 1 73 ? -20.578 -19.797 -12.094 1 91.5 73 PRO A N 1
ATOM 618 C CA . PRO A 1 73 ? -20.141 -19.312 -13.414 1 91.5 73 PRO A CA 1
ATOM 619 C C . PRO A 1 73 ? -19.125 -18.172 -13.32 1 91.5 73 PRO A C 1
ATOM 621 O O . PRO A 1 73 ? -18.359 -17.938 -14.258 1 91.5 73 PRO A O 1
ATOM 624 N N . ASN A 1 74 ? -19.094 -17.438 -12.219 1 95.31 74 ASN A N 1
ATOM 625 C CA . ASN A 1 74 ? -18.203 -16.281 -12.07 1 95.31 74 ASN A CA 1
ATOM 626 C C . ASN A 1 74 ? -16.906 -16.688 -11.383 1 95.31 74 ASN A C 1
ATOM 628 O O . ASN A 1 74 ? -16.094 -15.82 -11.016 1 95.31 74 ASN A O 1
ATOM 632 N N . LEU A 1 75 ? -16.641 -17.953 -11.227 1 95.25 75 LEU A N 1
ATOM 633 C CA . LEU A 1 75 ? -15.508 -18.469 -10.469 1 95.25 75 LEU A CA 1
ATOM 634 C C . LEU A 1 75 ? -14.195 -18.016 -11.094 1 95.25 75 LEU A C 1
ATOM 636 O O . LEU A 1 75 ? -13.312 -17.516 -10.398 1 95.25 75 LEU A O 1
ATOM 640 N N . LEU A 1 76 ? -14.07 -18.141 -12.375 1 94.94 76 LEU A N 1
ATOM 641 C CA . LEU A 1 76 ? -12.82 -17.844 -13.062 1 94.94 76 LEU A CA 1
ATOM 642 C C . LEU A 1 76 ? -12.484 -16.359 -12.961 1 94.94 76 LEU A C 1
ATOM 644 O O . LEU A 1 76 ? -11.336 -15.992 -12.68 1 94.94 76 LEU A O 1
ATOM 648 N N . MET A 1 77 ? -13.492 -15.539 -13.18 1 96.5 77 MET A N 1
ATOM 649 C CA . MET A 1 77 ? -13.273 -14.094 -13.094 1 96.5 77 MET A CA 1
ATOM 650 C C . MET A 1 77 ? -12.945 -13.68 -11.656 1 96.5 77 MET A C 1
ATOM 652 O O . MET A 1 77 ? -12.055 -12.859 -11.43 1 96.5 77 MET A O 1
ATOM 656 N N . SER A 1 78 ? -13.641 -14.258 -10.711 1 97.5 78 SER A N 1
ATOM 657 C CA . SER A 1 78 ? -13.375 -13.984 -9.305 1 97.5 78 SER A CA 1
ATOM 658 C C . SER A 1 78 ? -11.945 -14.359 -8.922 1 97.5 78 SER A C 1
ATOM 660 O O . SER A 1 78 ? -11.258 -13.586 -8.25 1 97.5 78 SER A O 1
ATOM 662 N N . ASN A 1 79 ? -11.523 -15.492 -9.43 1 97.31 79 ASN A N 1
ATOM 663 C CA . ASN A 1 79 ? -10.164 -15.961 -9.156 1 97.31 79 ASN A CA 1
ATOM 664 C C . ASN A 1 79 ? -9.117 -15.055 -9.797 1 97.31 79 ASN A C 1
ATOM 666 O O . ASN A 1 79 ? -8.094 -14.75 -9.18 1 97.31 79 ASN A O 1
ATOM 670 N N . ALA A 1 80 ? -9.383 -14.664 -10.977 1 97.62 80 ALA A N 1
ATOM 671 C CA . ALA A 1 80 ? -8.43 -13.812 -11.688 1 97.62 80 ALA A CA 1
ATOM 672 C C . ALA A 1 80 ? -8.25 -12.477 -10.969 1 97.62 80 ALA A C 1
ATOM 674 O O . ALA A 1 80 ? -7.121 -12.023 -10.766 1 97.62 80 ALA A O 1
ATOM 675 N N . VAL A 1 81 ? -9.344 -11.914 -10.578 1 97.88 81 VAL A N 1
ATOM 676 C CA . VAL A 1 81 ? -9.289 -10.602 -9.93 1 97.88 81 VAL A CA 1
ATOM 677 C C . VAL A 1 81 ? -8.664 -10.742 -8.547 1 97.88 81 VAL A C 1
ATOM 679 O O . VAL A 1 81 ? -7.828 -9.922 -8.148 1 97.88 81 VAL A O 1
ATOM 682 N N . SER A 1 82 ? -9.078 -11.781 -7.816 1 98.62 82 SER A N 1
ATOM 683 C CA . SER A 1 82 ? -8.516 -11.961 -6.484 1 98.62 82 SER A CA 1
ATOM 684 C C . SER A 1 82 ? -7.02 -12.258 -6.551 1 98.62 82 SER A C 1
ATOM 686 O O . SER A 1 82 ? -6.258 -11.844 -5.672 1 98.62 82 SER A O 1
ATOM 688 N N . LEU A 1 83 ? -6.605 -12.977 -7.547 1 98.69 83 LEU A N 1
ATOM 689 C CA . LEU A 1 83 ? -5.184 -13.242 -7.746 1 98.69 83 LEU A CA 1
ATOM 690 C C . LEU A 1 83 ? -4.418 -11.938 -7.977 1 98.69 83 LEU A C 1
ATOM 692 O O . LEU A 1 83 ? -3.361 -11.719 -7.379 1 98.69 83 LEU A O 1
ATOM 696 N N . LEU A 1 84 ? -4.961 -11.109 -8.82 1 98.44 84 LEU A N 1
ATOM 697 C CA . LEU A 1 84 ? -4.328 -9.82 -9.078 1 98.44 84 LEU A CA 1
ATOM 698 C C . LEU A 1 84 ? -4.18 -9.023 -7.785 1 98.44 84 LEU A C 1
ATOM 700 O O . LEU A 1 84 ? -3.127 -8.43 -7.535 1 98.44 84 LEU A O 1
ATOM 704 N N . ILE A 1 85 ? -5.191 -9.023 -7.012 1 98.56 85 ILE A N 1
ATOM 705 C CA . ILE A 1 85 ? -5.164 -8.289 -5.75 1 98.56 85 ILE A CA 1
ATOM 706 C C . ILE A 1 85 ? -4.121 -8.906 -4.82 1 98.56 85 ILE A C 1
ATOM 708 O O . ILE A 1 85 ? -3.381 -8.195 -4.145 1 98.56 85 ILE A O 1
ATOM 712 N N . GLY A 1 86 ? -4.078 -10.219 -4.754 1 98.81 86 GLY A N 1
ATOM 713 C CA . GLY A 1 86 ? -3.074 -10.898 -3.951 1 98.81 86 GLY A CA 1
ATOM 714 C C . GLY A 1 86 ? -1.652 -10.57 -4.367 1 98.81 86 GLY A C 1
ATOM 715 O O . GLY A 1 86 ? -0.801 -10.289 -3.518 1 98.81 86 GLY A O 1
ATOM 716 N N . LEU A 1 87 ? -1.378 -10.625 -5.641 1 98.81 87 LEU A N 1
ATOM 717 C CA . LEU A 1 87 ? -0.054 -10.297 -6.16 1 98.81 87 LEU A CA 1
ATOM 718 C C . LEU A 1 87 ? 0.318 -8.859 -5.828 1 98.81 87 LEU A C 1
ATOM 720 O O . LEU A 1 87 ? 1.436 -8.586 -5.383 1 98.81 87 LEU A O 1
ATOM 724 N N . LEU A 1 88 ? -0.599 -7.957 -6.02 1 98.62 88 LEU A N 1
ATOM 725 C CA . LEU A 1 88 ? -0.37 -6.551 -5.711 1 98.62 88 LEU A CA 1
ATOM 726 C C . LEU A 1 88 ? -0.112 -6.359 -4.219 1 98.62 88 LEU A C 1
ATOM 728 O O . LEU A 1 88 ? 0.691 -5.508 -3.828 1 98.62 88 LEU A O 1
ATOM 732 N N . SER A 1 89 ? -0.811 -7.121 -3.43 1 98.75 89 SER A N 1
ATOM 733 C CA . SER A 1 89 ? -0.631 -6.996 -1.987 1 98.75 89 SER A CA 1
ATOM 734 C C . SER A 1 89 ? 0.795 -7.344 -1.576 1 98.75 89 SER A C 1
ATOM 736 O O . SER A 1 89 ? 1.354 -6.719 -0.671 1 98.75 89 SER A O 1
ATOM 738 N N . ILE A 1 90 ? 1.386 -8.312 -2.178 1 98.75 90 ILE A N 1
ATOM 739 C CA . ILE A 1 90 ? 2.764 -8.68 -1.875 1 98.75 90 ILE A CA 1
ATOM 740 C C . ILE A 1 90 ? 3.693 -7.512 -2.188 1 98.75 90 ILE A C 1
ATOM 742 O O . ILE A 1 90 ? 4.531 -7.141 -1.364 1 98.75 90 ILE A O 1
ATOM 746 N N . ILE A 1 91 ? 3.518 -6.969 -3.377 1 98.62 91 ILE A N 1
ATOM 747 C CA . ILE A 1 91 ? 4.352 -5.852 -3.814 1 98.62 91 ILE A CA 1
ATOM 748 C C . ILE A 1 91 ? 4.195 -4.68 -2.846 1 98.62 91 ILE A C 1
ATOM 750 O O . ILE A 1 91 ? 5.188 -4.152 -2.338 1 98.62 91 ILE A O 1
ATOM 754 N N . VAL A 1 92 ? 3 -4.328 -2.525 1 98.75 92 VAL A N 1
ATOM 755 C CA . VAL A 1 92 ? 2.682 -3.16 -1.71 1 98.75 92 VAL A CA 1
ATOM 756 C C . VAL A 1 92 ? 3.186 -3.371 -0.284 1 98.75 92 VAL A C 1
ATOM 758 O O . VAL A 1 92 ? 3.861 -2.506 0.277 1 98.75 92 VAL A O 1
ATOM 761 N N . LEU A 1 93 ? 2.904 -4.473 0.293 1 98.69 93 LEU A N 1
ATOM 762 C CA . LEU A 1 93 ? 3.289 -4.734 1.675 1 98.69 93 LEU A CA 1
ATOM 763 C C . LEU A 1 93 ? 4.805 -4.836 1.808 1 98.69 93 LEU A C 1
ATOM 765 O O . LEU A 1 93 ? 5.387 -4.328 2.77 1 98.69 93 LEU A O 1
ATOM 769 N N . PHE A 1 94 ? 5.461 -5.48 0.854 1 98.5 94 PHE A N 1
ATOM 770 C CA . PHE A 1 94 ? 6.906 -5.652 0.9 1 98.5 94 PHE A CA 1
ATOM 771 C C . PHE A 1 94 ? 7.613 -4.305 0.82 1 98.5 94 PHE A C 1
ATOM 773 O O . PHE A 1 94 ? 8.43 -3.973 1.684 1 98.5 94 PHE A O 1
ATOM 780 N N . TYR A 1 95 ? 7.234 -3.504 -0.175 1 98.12 95 TYR A N 1
ATOM 781 C CA . TYR A 1 95 ? 7.953 -2.252 -0.364 1 98.12 95 TYR A CA 1
ATOM 782 C C . TYR A 1 95 ? 7.582 -1.24 0.715 1 98.12 95 TYR A C 1
ATOM 784 O O . TYR A 1 95 ? 8.406 -0.402 1.098 1 98.12 95 TYR A O 1
ATOM 792 N N . THR A 1 96 ? 6.387 -1.325 1.19 1 98.06 96 THR A N 1
ATOM 793 C CA . THR A 1 96 ? 6.004 -0.425 2.271 1 98.06 96 THR A CA 1
ATOM 794 C C . THR A 1 96 ? 6.809 -0.722 3.535 1 98.06 96 THR A C 1
ATOM 796 O O . THR A 1 96 ? 7.441 0.173 4.098 1 98.06 96 THR A O 1
ATOM 799 N N . TYR A 1 97 ? 6.809 -1.97 3.947 1 97.5 97 TYR A N 1
ATOM 800 C CA . TYR A 1 97 ? 7.473 -2.232 5.223 1 97.5 97 TYR A CA 1
ATOM 801 C C . TYR A 1 97 ? 8.984 -2.066 5.094 1 97.5 97 TYR A C 1
ATOM 803 O O . TYR A 1 97 ? 9.633 -1.572 6.016 1 97.5 97 TYR A O 1
ATOM 811 N N . THR A 1 98 ? 9.555 -2.506 3.969 1 97 98 THR A N 1
ATOM 812 C CA . THR A 1 98 ? 10.992 -2.34 3.811 1 97 98 THR A CA 1
ATOM 813 C C . THR A 1 98 ? 11.359 -0.862 3.682 1 97 98 THR A C 1
ATOM 815 O O . THR A 1 98 ? 12.43 -0.44 4.121 1 97 98 THR A O 1
ATOM 818 N N . GLY A 1 99 ? 10.438 -0.081 3.084 1 96.12 99 GLY A N 1
ATOM 819 C CA . GLY A 1 99 ? 10.625 1.36 3.031 1 96.12 99 GLY A CA 1
ATOM 820 C C . GLY A 1 99 ? 10.586 2.016 4.398 1 96.12 99 GLY A C 1
ATOM 821 O O . GLY A 1 99 ? 11.383 2.912 4.688 1 96.12 99 GLY A O 1
ATOM 822 N N . ILE A 1 100 ? 9.719 1.573 5.184 1 96 100 ILE A N 1
ATOM 823 C CA . ILE A 1 100 ? 9.547 2.121 6.523 1 96 100 ILE A CA 1
ATOM 824 C C . ILE A 1 100 ? 10.742 1.748 7.391 1 96 100 ILE A C 1
ATOM 826 O O . ILE A 1 100 ? 11.312 2.602 8.078 1 96 100 ILE A O 1
ATOM 830 N N . LEU A 1 101 ? 11.125 0.505 7.328 1 95.62 101 LEU A N 1
ATOM 831 C CA . LEU A 1 101 ? 12.148 -0.011 8.234 1 95.62 101 LEU A CA 1
ATOM 832 C C . LEU A 1 101 ? 13.547 0.24 7.68 1 95.62 101 LEU A C 1
ATOM 834 O O . LEU A 1 101 ? 14.516 0.32 8.438 1 95.62 101 LEU A O 1
ATOM 838 N N . GLY A 1 102 ? 13.75 0.29 6.367 1 93.44 102 GLY A N 1
ATOM 839 C CA . GLY A 1 102 ? 15.039 0.463 5.715 1 93.44 102 GLY A CA 1
ATOM 840 C C . GLY A 1 102 ? 15.805 -0.835 5.559 1 93.44 102 GLY A C 1
ATOM 841 O O . GLY A 1 102 ? 16.984 -0.824 5.211 1 93.44 102 GLY A O 1
ATOM 842 N N . ARG A 1 103 ? 15.109 -1.885 5.965 1 93.44 103 ARG A N 1
ATOM 843 C CA . ARG A 1 103 ? 15.727 -3.201 5.836 1 93.44 103 ARG A CA 1
ATOM 844 C C . ARG A 1 103 ? 14.672 -4.281 5.629 1 93.44 103 ARG A C 1
ATOM 846 O O . ARG A 1 103 ? 13.484 -4.039 5.82 1 93.44 103 ARG A O 1
ATOM 853 N N . ASN A 1 104 ? 15.211 -5.496 5.172 1 94.69 104 ASN A N 1
ATOM 854 C CA . ASN A 1 104 ? 14.328 -6.625 4.895 1 94.69 104 ASN A CA 1
ATOM 855 C C . ASN A 1 104 ? 14.43 -7.695 5.977 1 94.69 104 ASN A C 1
ATOM 857 O O . ASN A 1 104 ? 15.523 -8.016 6.438 1 94.69 104 ASN A O 1
ATOM 861 N N . TYR A 1 105 ? 13.312 -8.203 6.41 1 94.75 105 TYR A N 1
ATOM 862 C CA . TYR A 1 105 ? 13.258 -9.32 7.352 1 94.75 105 TYR A CA 1
ATOM 863 C C . TYR A 1 105 ? 12.57 -10.523 6.727 1 94.75 105 TYR A C 1
ATOM 865 O O . TYR A 1 105 ? 11.414 -10.438 6.297 1 94.75 105 TYR A O 1
ATOM 873 N N . LEU A 1 106 ? 13.273 -11.641 6.766 1 94.06 106 LEU A N 1
ATOM 874 C CA . LEU A 1 106 ? 12.773 -12.859 6.141 1 94.06 106 LEU A CA 1
ATOM 875 C C . LEU A 1 106 ? 11.43 -13.258 6.73 1 94.06 106 LEU A C 1
ATOM 877 O O . LEU A 1 106 ? 10.523 -13.664 5.996 1 94.06 106 LEU A O 1
ATOM 881 N N . PHE A 1 107 ? 11.297 -13.211 8.023 1 95.44 107 PHE A N 1
ATOM 882 C CA . PHE A 1 107 ? 10.062 -13.656 8.656 1 95.44 107 PHE A CA 1
ATOM 883 C C . PHE A 1 107 ? 8.891 -12.789 8.211 1 95.44 107 PHE A C 1
ATOM 885 O O . PHE A 1 107 ? 7.766 -13.273 8.078 1 95.44 107 PHE A O 1
ATOM 892 N N . LEU A 1 108 ? 9.086 -11.461 7.957 1 97.06 108 LEU A N 1
ATOM 893 C CA . LEU A 1 108 ? 8.023 -10.602 7.461 1 97.06 108 LEU A CA 1
ATOM 894 C C . LEU A 1 108 ? 7.672 -10.945 6.016 1 97.06 108 LEU A C 1
ATOM 896 O O . LEU A 1 108 ? 6.508 -10.859 5.617 1 97.06 108 LEU A O 1
ATOM 900 N N . ASP A 1 109 ? 8.648 -11.359 5.281 1 96.5 109 ASP A N 1
ATOM 901 C CA . ASP A 1 109 ? 8.391 -11.805 3.916 1 96.5 109 ASP A CA 1
ATOM 902 C C . ASP A 1 109 ? 7.48 -13.023 3.898 1 96.5 109 ASP A C 1
ATOM 904 O O . ASP A 1 109 ? 6.539 -13.094 3.105 1 96.5 109 ASP A O 1
ATOM 908 N N . ILE A 1 110 ? 7.781 -13.953 4.754 1 96.88 110 ILE A N 1
ATOM 909 C CA . ILE A 1 110 ? 6.973 -15.164 4.859 1 96.88 110 ILE A CA 1
ATOM 910 C C . ILE A 1 110 ? 5.559 -14.805 5.309 1 96.88 110 ILE A C 1
ATOM 912 O O . ILE A 1 110 ? 4.578 -15.312 4.758 1 96.88 110 ILE A O 1
ATOM 916 N N . PHE A 1 111 ? 5.488 -13.938 6.246 1 98 111 PHE A N 1
ATOM 917 C CA . PHE A 1 111 ? 4.184 -13.484 6.727 1 98 111 PHE A CA 1
ATOM 918 C C . PHE A 1 111 ? 3.387 -12.844 5.598 1 98 111 PHE A C 1
ATOM 920 O O . PHE A 1 111 ? 2.199 -13.133 5.43 1 98 111 PHE A O 1
ATOM 927 N N . ILE A 1 112 ? 4.016 -11.992 4.863 1 98.56 112 ILE A N 1
ATOM 928 C CA . ILE A 1 112 ? 3.363 -11.312 3.752 1 98.56 112 ILE A CA 1
ATOM 929 C C . ILE A 1 112 ? 2.871 -12.336 2.732 1 98.56 112 ILE A C 1
ATOM 931 O O . ILE A 1 112 ? 1.76 -12.211 2.209 1 98.56 112 ILE A O 1
ATOM 935 N N . PHE A 1 113 ? 3.699 -13.359 2.453 1 98.56 113 PHE A N 1
ATOM 936 C CA . PHE A 1 113 ? 3.314 -14.414 1.526 1 98.56 113 PHE A CA 1
ATOM 937 C C . PHE A 1 113 ? 2.061 -15.133 2.012 1 98.56 113 PHE A C 1
ATOM 939 O O . PHE A 1 113 ? 1.068 -15.219 1.284 1 98.56 113 PHE A O 1
ATOM 946 N N . ILE A 1 114 ? 2.072 -15.555 3.293 1 98.69 114 ILE A N 1
ATOM 947 C CA . ILE A 1 114 ? 0.956 -16.297 3.871 1 98.69 114 ILE A CA 1
ATOM 948 C C . ILE A 1 114 ? -0.292 -15.414 3.895 1 98.69 114 ILE A C 1
ATOM 950 O O . ILE A 1 114 ? -1.379 -15.852 3.518 1 98.69 114 ILE A O 1
ATOM 954 N N . PHE A 1 115 ? -0.133 -14.234 4.297 1 98.81 115 PHE A N 1
ATOM 955 C CA . PHE A 1 115 ? -1.241 -13.289 4.34 1 98.81 115 PHE A CA 1
ATOM 956 C C . PHE A 1 115 ? -1.856 -13.109 2.957 1 98.81 115 PHE A C 1
ATOM 958 O O . PHE A 1 115 ? -3.08 -13.125 2.809 1 98.81 115 PHE A O 1
ATOM 965 N N . SER A 1 116 ? -1.027 -12.93 1.943 1 98.88 116 SER A N 1
ATOM 966 C CA . SER A 1 116 ? -1.508 -12.664 0.591 1 98.88 116 SER A CA 1
ATOM 967 C C . SER A 1 116 ? -2.217 -13.883 0.01 1 98.88 116 SER A C 1
ATOM 969 O O . SER A 1 116 ? -3.168 -13.75 -0.762 1 98.88 116 SER A O 1
ATOM 971 N N . VAL A 1 117 ? -1.756 -15.031 0.402 1 98.88 117 VAL A N 1
ATOM 972 C CA . VAL A 1 117 ? -2.447 -16.25 -0.003 1 98.88 117 VAL A CA 1
ATOM 973 C C . VAL A 1 117 ? -3.854 -16.266 0.589 1 98.88 117 VAL A C 1
ATOM 975 O O . VAL A 1 117 ? -4.832 -16.484 -0.128 1 98.88 117 VAL A O 1
ATOM 978 N N . ILE A 1 118 ? -3.959 -16 1.862 1 98.88 118 ILE A N 1
ATOM 979 C CA . ILE A 1 118 ? -5.246 -15.992 2.551 1 98.88 118 ILE A CA 1
ATOM 980 C C . ILE A 1 118 ? -6.145 -14.914 1.955 1 98.88 118 ILE A C 1
ATOM 982 O O . ILE A 1 118 ? -7.332 -15.148 1.719 1 98.88 118 ILE A O 1
ATOM 986 N N . LEU A 1 119 ? -5.539 -13.844 1.714 1 98.81 119 LEU A N 1
ATOM 987 C CA . LEU A 1 119 ? -6.277 -12.742 1.104 1 98.81 119 LEU A CA 1
ATOM 988 C C . LEU A 1 119 ? -6.828 -13.148 -0.26 1 98.81 119 LEU A C 1
ATOM 990 O O . LEU A 1 119 ? -7.992 -12.883 -0.568 1 98.81 119 LEU A O 1
ATOM 994 N N . THR A 1 120 ? -6.016 -13.719 -1.089 1 98.88 120 THR A N 1
ATOM 995 C CA . THR A 1 120 ? -6.395 -14.117 -2.441 1 98.88 120 THR A CA 1
ATOM 996 C C . THR A 1 120 ? -7.566 -15.094 -2.412 1 98.88 120 THR A C 1
ATOM 998 O O . THR A 1 120 ? -8.594 -14.859 -3.061 1 98.88 120 THR A O 1
ATOM 1001 N N . TYR A 1 121 ? -7.434 -16.094 -1.639 1 98.75 121 TYR A N 1
ATOM 1002 C CA . TYR A 1 121 ? -8.484 -17.094 -1.57 1 98.75 121 TYR A CA 1
ATOM 1003 C C . TYR A 1 121 ? -9.727 -16.547 -0.878 1 98.75 121 TYR A C 1
ATOM 1005 O O . TYR A 1 121 ? -10.852 -16.859 -1.26 1 98.75 121 TYR A O 1
ATOM 1013 N N . GLY A 1 122 ? -9.578 -15.766 0.133 1 98.56 122 GLY A N 1
ATOM 1014 C CA . GLY A 1 122 ? -10.703 -15.141 0.807 1 98.56 122 GLY A CA 1
ATOM 1015 C C . GLY A 1 122 ? -11.516 -14.234 -0.104 1 98.56 122 GLY A C 1
ATOM 1016 O O . GLY A 1 122 ? -12.742 -14.32 -0.132 1 98.56 122 GLY A O 1
ATOM 1017 N N . LEU A 1 123 ? -10.836 -13.406 -0.787 1 98.44 123 LEU A N 1
ATOM 1018 C CA . LEU A 1 123 ? -11.516 -12.523 -1.724 1 98.44 123 LEU A CA 1
ATOM 1019 C C . LEU A 1 123 ? -12.18 -13.32 -2.842 1 98.44 123 LEU A C 1
ATOM 1021 O O . LEU A 1 123 ? -13.297 -13.008 -3.258 1 98.44 123 LEU A O 1
ATOM 1025 N N . GLY A 1 124 ? -11.398 -14.281 -3.367 1 97.75 124 GLY A N 1
ATOM 1026 C CA . GLY A 1 124 ? -12.008 -15.133 -4.375 1 97.75 124 GLY A CA 1
ATOM 1027 C C . GLY A 1 124 ? -13.32 -15.742 -3.93 1 97.75 124 GLY A C 1
ATOM 1028 O O . GLY A 1 124 ? -14.297 -15.75 -4.684 1 97.75 124 GLY A O 1
ATOM 1029 N N . TYR A 1 125 ? -13.336 -16.203 -2.711 1 97.81 125 TYR A N 1
ATOM 1030 C CA . TYR A 1 125 ? -14.539 -16.781 -2.123 1 97.81 125 TYR A CA 1
ATOM 1031 C C . TYR A 1 125 ? -15.656 -15.742 -2.053 1 97.81 125 TYR A C 1
ATOM 1033 O O . TYR A 1 125 ? -16.781 -15.992 -2.512 1 97.81 125 TYR A O 1
ATOM 1041 N N . GLN A 1 126 ? -15.383 -14.594 -1.527 1 97.94 126 GLN A N 1
ATOM 1042 C CA . GLN A 1 126 ? -16.375 -13.539 -1.351 1 97.94 126 GLN A CA 1
ATOM 1043 C C . GLN A 1 126 ? -16.922 -13.07 -2.695 1 97.94 126 GLN A C 1
ATOM 1045 O O . GLN A 1 126 ? -18.141 -12.898 -2.85 1 97.94 126 GLN A O 1
ATOM 1050 N N . PHE A 1 127 ? -16 -12.875 -3.6 1 97.69 127 PHE A N 1
ATOM 1051 C CA . PHE A 1 127 ? -16.422 -12.438 -4.922 1 97.69 127 PHE A CA 1
ATOM 1052 C C . PHE A 1 127 ? -17.375 -13.461 -5.551 1 97.69 127 PHE A C 1
ATOM 1054 O O . PHE A 1 127 ? -18.375 -13.086 -6.164 1 97.69 127 PHE A O 1
ATOM 1061 N N . THR A 1 128 ? -17.031 -14.664 -5.395 1 96.75 128 THR A N 1
ATOM 1062 C CA . THR A 1 128 ? -17.812 -15.734 -6.016 1 96.75 128 THR A CA 1
ATOM 1063 C C . THR A 1 128 ? -19.188 -15.82 -5.391 1 96.75 128 THR A C 1
ATOM 1065 O O . THR A 1 128 ? -20.203 -15.828 -6.102 1 96.75 128 THR A O 1
ATOM 1068 N N . ILE A 1 129 ? -19.297 -15.773 -4.086 1 96.31 129 ILE A N 1
ATOM 1069 C CA . ILE A 1 129 ? -20.578 -15.984 -3.414 1 96.31 129 ILE A CA 1
ATOM 1070 C C . ILE A 1 129 ? -21.453 -14.758 -3.59 1 96.31 129 ILE A C 1
ATOM 1072 O O . ILE A 1 129 ? -22.688 -14.859 -3.619 1 96.31 129 ILE A O 1
ATOM 1076 N N . GLN A 1 130 ? -20.891 -13.609 -3.74 1 96.38 130 GLN A N 1
ATOM 1077 C CA . GLN A 1 130 ? -21.656 -12.383 -3.908 1 96.38 130 GLN A CA 1
ATOM 1078 C C . GLN A 1 130 ? -22.047 -12.164 -5.371 1 96.38 130 GLN A C 1
ATOM 1080 O O . GLN A 1 130 ? -22.766 -11.227 -5.695 1 96.38 130 GLN A O 1
ATOM 1085 N N . GLY A 1 131 ? -21.5 -13.008 -6.188 1 94.19 131 GLY A N 1
ATOM 1086 C CA . GLY A 1 131 ? -21.812 -12.922 -7.602 1 94.19 131 GLY A CA 1
ATOM 1087 C C . GLY A 1 131 ? -21.172 -11.727 -8.281 1 94.19 131 GLY A C 1
ATOM 1088 O O . GLY A 1 131 ? -21.688 -11.219 -9.281 1 94.19 131 GLY A O 1
ATOM 1089 N N . MET A 1 132 ? -20.078 -11.445 -7.629 1 91.31 132 MET A N 1
ATOM 1090 C CA . MET A 1 132 ? -19.359 -10.336 -8.25 1 91.31 132 MET A CA 1
ATOM 1091 C C . MET A 1 132 ? -18.844 -10.727 -9.625 1 91.31 132 MET A C 1
ATOM 1093 O O . MET A 1 132 ? -18.453 -11.875 -9.844 1 91.31 132 MET A O 1
ATOM 1097 N N . PHE A 1 133 ? -18.859 -9.875 -10.578 1 93.19 133 PHE A N 1
ATOM 1098 C CA . PHE A 1 133 ? -18.312 -10.039 -11.922 1 93.19 133 PHE A CA 1
ATOM 1099 C C . PHE A 1 133 ? -19.125 -11.031 -12.734 1 93.19 133 PHE A C 1
ATOM 1101 O O . PHE A 1 133 ? -18.625 -11.641 -13.672 1 93.19 133 PHE A O 1
ATOM 1108 N N . SER A 1 134 ? -20.359 -11.328 -12.297 1 90.69 134 SER A N 1
ATOM 1109 C CA . SER A 1 134 ? -21.234 -12.258 -12.992 1 90.69 134 SER A CA 1
ATOM 1110 C C . SER A 1 134 ? -21.594 -11.758 -14.383 1 90.69 134 SER A C 1
ATOM 1112 O O . SER A 1 134 ? -22.016 -12.539 -15.242 1 90.69 134 SER A O 1
ATOM 1114 N N . LYS A 1 135 ? -21.391 -10.508 -14.547 1 91.94 135 LYS A N 1
ATOM 1115 C CA . LYS A 1 135 ? -21.719 -9.922 -15.852 1 91.94 135 LYS A CA 1
ATOM 1116 C C . LYS A 1 135 ? -20.625 -10.211 -16.875 1 91.94 135 LYS A C 1
ATOM 1118 O O . LYS A 1 135 ? -20.844 -10.055 -18.078 1 91.94 135 LYS A O 1
ATOM 1123 N N . PHE A 1 136 ? -19.5 -10.648 -16.469 1 90.81 136 PHE A N 1
ATOM 1124 C CA . PHE A 1 136 ? -18.375 -10.93 -17.375 1 90.81 136 PHE A CA 1
ATOM 1125 C C . PHE A 1 136 ? -18.391 -12.383 -17.812 1 90.81 136 PHE A C 1
ATOM 1127 O O . PHE A 1 136 ? -18.75 -13.273 -17.047 1 90.81 136 PHE A O 1
ATOM 1134 N N . LEU A 1 137 ? -17.938 -12.594 -18.984 1 88.19 137 LEU A N 1
ATOM 1135 C CA . LEU A 1 137 ? -17.797 -13.945 -19.516 1 88.19 137 LEU A CA 1
ATOM 1136 C C . LEU A 1 137 ? -16.609 -14.648 -18.891 1 88.19 137 LEU A C 1
ATOM 1138 O O . LEU A 1 137 ? -15.586 -14.016 -18.594 1 88.19 137 LEU A O 1
ATOM 1142 N N . PRO A 1 138 ? -16.719 -15.922 -18.609 1 88 138 PRO A N 1
ATOM 1143 C CA . PRO A 1 138 ? -15.602 -16.688 -18.078 1 88 138 PRO A CA 1
ATOM 1144 C C . PRO A 1 138 ? -14.328 -16.531 -18.906 1 88 138 PRO A C 1
ATOM 1146 O O . PRO A 1 138 ? -13.219 -16.562 -18.359 1 88 138 PRO A O 1
ATOM 1149 N N . GLU A 1 139 ? -14.477 -16.328 -20.125 1 91.38 139 GLU A N 1
ATOM 1150 C CA . GLU A 1 139 ? -13.352 -16.172 -21.031 1 91.38 139 GLU A CA 1
ATOM 1151 C C . GLU A 1 139 ? -12.531 -14.922 -20.688 1 91.38 139 GLU A C 1
ATOM 1153 O O . GLU A 1 139 ? -11.328 -14.875 -20.938 1 91.38 139 GLU A O 1
ATOM 1158 N N . THR A 1 140 ? -13.234 -13.969 -20.156 1 93.94 140 THR A N 1
ATOM 1159 C CA . THR A 1 140 ? -12.523 -12.766 -19.766 1 93.94 140 THR A CA 1
ATOM 1160 C C . THR A 1 140 ? -11.516 -13.078 -18.656 1 93.94 140 THR A C 1
ATOM 1162 O O . THR A 1 140 ? -10.391 -12.578 -18.672 1 93.94 140 THR A O 1
ATOM 1165 N N . GLY A 1 141 ? -11.938 -13.898 -17.719 1 93.88 141 GLY A N 1
ATOM 1166 C CA . GLY A 1 141 ? -11.023 -14.336 -16.672 1 93.88 141 GLY A CA 1
ATOM 1167 C C . GLY A 1 141 ? -9.852 -15.133 -17.203 1 93.88 141 GLY A C 1
ATOM 1168 O O . GLY A 1 141 ? -8.711 -14.93 -16.781 1 93.88 141 GLY A O 1
ATOM 1169 N N . LEU A 1 142 ? -10.148 -15.969 -18.078 1 93.38 142 LEU A N 1
ATOM 1170 C CA . LEU A 1 142 ? -9.109 -16.781 -18.703 1 93.38 142 LEU A CA 1
ATOM 1171 C C . LEU A 1 142 ? -8.117 -15.898 -19.453 1 93.38 142 LEU A C 1
ATOM 1173 O O . LEU A 1 142 ? -6.906 -16.125 -19.375 1 93.38 142 LEU A O 1
ATOM 1177 N N . ALA A 1 143 ? -8.625 -14.945 -20.141 1 95.44 143 ALA A N 1
ATOM 1178 C CA . ALA A 1 143 ? -7.777 -14.008 -20.875 1 95.44 143 ALA A CA 1
ATOM 1179 C C . ALA A 1 143 ? -6.848 -13.258 -19.922 1 95.44 143 ALA A C 1
ATOM 1181 O O . ALA A 1 143 ? -5.668 -13.055 -20.234 1 95.44 143 ALA A O 1
ATOM 1182 N N . LEU A 1 144 ? -7.367 -12.867 -18.812 1 95.31 144 LEU A N 1
ATOM 1183 C CA . LEU A 1 144 ? -6.566 -12.156 -17.828 1 95.31 144 LEU A CA 1
ATOM 1184 C C . LEU A 1 144 ? -5.457 -13.047 -17.281 1 95.31 144 LEU A C 1
ATOM 1186 O O . LEU A 1 144 ? -4.32 -12.602 -17.125 1 95.31 144 LEU A O 1
ATOM 1190 N N . ILE A 1 145 ? -5.824 -14.25 -17.062 1 95.38 145 ILE A N 1
ATOM 1191 C CA . ILE A 1 145 ? -4.859 -15.211 -16.531 1 95.38 145 ILE A CA 1
ATOM 1192 C C . ILE A 1 145 ? -3.756 -15.445 -17.562 1 95.38 145 ILE A C 1
ATOM 1194 O O . ILE A 1 145 ? -2.57 -15.445 -17.219 1 95.38 145 ILE A O 1
ATOM 1198 N N . PHE A 1 146 ? -4.125 -15.617 -18.766 1 95.06 146 PHE A N 1
ATOM 1199 C CA . PHE A 1 146 ? -3.148 -15.836 -19.828 1 95.06 146 PHE A CA 1
ATOM 1200 C C . PHE A 1 146 ? -2.25 -14.609 -20 1 95.06 146 PHE A C 1
ATOM 1202 O O . PHE A 1 146 ? -1.042 -14.742 -20.203 1 95.06 146 PHE A O 1
ATOM 1209 N N . PHE A 1 147 ? -2.863 -13.492 -19.953 1 96.44 147 PHE A N 1
ATOM 1210 C CA . PHE A 1 147 ? -2.1 -12.258 -20.031 1 96.44 147 PHE A CA 1
ATOM 1211 C C . PHE A 1 147 ? -1.073 -12.18 -18.906 1 96.44 147 PHE A C 1
ATOM 1213 O O . PHE A 1 147 ? 0.096 -11.867 -19.141 1 96.44 147 PHE A O 1
ATOM 1220 N N . LEU A 1 148 ? -1.474 -12.516 -17.734 1 96 148 LEU A N 1
ATOM 1221 C CA . LEU A 1 148 ? -0.593 -12.484 -16.562 1 96 148 LEU A CA 1
ATOM 1222 C C . LEU A 1 148 ? 0.556 -13.477 -16.734 1 96 148 LEU A C 1
ATOM 1224 O O . LEU A 1 148 ? 1.718 -13.125 -16.516 1 96 148 LEU A O 1
ATOM 1228 N N . LEU A 1 149 ? 0.219 -14.656 -17.125 1 96.19 149 LEU A N 1
ATOM 1229 C CA . LEU A 1 149 ? 1.243 -15.672 -17.344 1 96.19 149 LEU A CA 1
ATOM 1230 C C . LEU A 1 149 ? 2.25 -15.227 -18.391 1 96.19 149 LEU A C 1
ATOM 1232 O O . LEU A 1 149 ? 3.457 -15.414 -18.219 1 96.19 149 LEU A O 1
ATOM 1236 N N . SER A 1 150 ? 1.76 -14.602 -19.438 1 96.38 150 SER A N 1
ATOM 1237 C CA . SER A 1 150 ? 2.635 -14.156 -20.516 1 96.38 150 SER A CA 1
ATOM 1238 C C . SER A 1 150 ? 3.596 -13.07 -20.031 1 96.38 150 SER A C 1
ATOM 1240 O O . SER A 1 150 ? 4.777 -13.078 -20.391 1 96.38 150 SER A O 1
ATOM 1242 N N . ILE A 1 151 ? 3.121 -12.195 -19.25 1 97.12 151 ILE A N 1
ATOM 1243 C CA . ILE A 1 151 ? 3.951 -11.109 -18.734 1 97.12 151 ILE A CA 1
ATOM 1244 C C . ILE A 1 151 ? 5.027 -11.688 -17.812 1 97.12 151 ILE A C 1
ATOM 1246 O O . ILE A 1 151 ? 6.176 -11.234 -17.828 1 97.12 151 ILE A O 1
ATOM 1250 N N . PHE A 1 152 ? 4.656 -12.68 -17.047 1 97.44 152 PHE A N 1
ATOM 1251 C CA . PHE A 1 152 ? 5.621 -13.289 -16.141 1 97.44 152 PHE A CA 1
ATOM 1252 C C . PHE A 1 152 ? 6.719 -14.008 -16.906 1 97.44 152 PHE A C 1
ATOM 1254 O O . PHE A 1 152 ? 7.898 -13.898 -16.578 1 97.44 152 PHE A O 1
ATOM 1261 N N . ILE A 1 153 ? 6.32 -14.695 -17.922 1 94.5 153 ILE A N 1
ATOM 1262 C CA . ILE A 1 153 ? 7.305 -15.375 -18.75 1 94.5 153 ILE A CA 1
ATOM 1263 C C . ILE A 1 153 ? 8.203 -14.352 -19.438 1 94.5 153 ILE A C 1
ATOM 1265 O O . ILE A 1 153 ? 9.43 -14.469 -19.406 1 94.5 153 ILE A O 1
ATOM 1269 N N . LEU A 1 154 ? 7.617 -13.359 -20 1 96.06 154 LEU A N 1
ATOM 1270 C CA . LEU A 1 154 ? 8.359 -12.32 -20.703 1 96.06 154 LEU A CA 1
ATOM 1271 C C . LEU A 1 154 ? 9.367 -11.656 -19.766 1 96.06 154 LEU A C 1
ATOM 1273 O O . LEU A 1 154 ? 10.539 -11.5 -20.125 1 96.06 154 LEU A O 1
ATOM 1277 N N . PHE A 1 155 ? 8.969 -11.336 -18.562 1 96.94 155 PHE A N 1
ATOM 1278 C CA . PHE A 1 155 ? 9.812 -10.547 -17.672 1 96.94 155 PHE A CA 1
ATOM 1279 C C . PHE A 1 155 ? 10.789 -11.438 -16.922 1 96.94 155 PHE A C 1
ATOM 1281 O O . PHE A 1 155 ? 11.719 -10.945 -16.281 1 96.94 155 PHE A O 1
ATOM 1288 N N . THR A 1 156 ? 10.555 -12.75 -16.953 1 95.88 156 THR A N 1
ATOM 1289 C CA . THR A 1 156 ? 11.57 -13.664 -16.453 1 95.88 156 THR A CA 1
ATOM 1290 C C . THR A 1 156 ? 12.812 -13.648 -17.328 1 95.88 156 THR A C 1
ATOM 1292 O O . THR A 1 156 ? 13.938 -13.648 -16.844 1 95.88 156 THR A O 1
ATOM 1295 N N . PHE A 1 157 ? 12.633 -13.547 -18.594 1 94.38 157 PHE A N 1
ATOM 1296 C CA . PHE A 1 157 ? 13.742 -13.656 -19.531 1 94.38 157 PHE A CA 1
ATOM 1297 C C . PHE A 1 157 ? 14.18 -12.281 -20.016 1 94.38 157 PHE A C 1
ATOM 1299 O O . PHE A 1 157 ? 15.336 -12.094 -20.422 1 94.38 157 PHE A O 1
ATOM 1306 N N . SER A 1 158 ? 13.328 -11.312 -20.016 1 95.69 158 SER A N 1
ATOM 1307 C CA . SER A 1 158 ? 13.633 -9.945 -20.406 1 95.69 158 SER A CA 1
ATOM 1308 C C . SER A 1 158 ? 13.016 -8.945 -19.438 1 95.69 158 SER A C 1
ATOM 1310 O O . SER A 1 158 ? 12.125 -8.172 -19.812 1 95.69 158 SER A O 1
ATOM 1312 N N . PRO A 1 159 ? 13.523 -8.922 -18.25 1 96.81 159 PRO A N 1
ATOM 1313 C CA . PRO A 1 159 ? 12.945 -8.031 -17.25 1 96.81 159 PRO A CA 1
ATOM 1314 C C . PRO A 1 159 ? 13.297 -6.562 -17.484 1 96.81 159 PRO A C 1
ATOM 1316 O O . PRO A 1 159 ? 14.414 -6.254 -17.922 1 96.81 159 PRO A O 1
ATOM 1319 N N . PRO A 1 160 ? 12.312 -5.668 -17.266 1 95.88 160 PRO A N 1
ATOM 1320 C CA . PRO A 1 160 ? 12.672 -4.25 -17.234 1 95.88 160 PRO A CA 1
ATOM 1321 C C . PRO A 1 160 ? 13.727 -3.934 -16.172 1 95.88 160 PRO A C 1
ATOM 1323 O O . PRO A 1 160 ? 13.836 -4.641 -15.164 1 95.88 160 PRO A O 1
ATOM 1326 N N . LYS A 1 161 ? 14.492 -2.883 -16.391 1 96.12 161 LYS A N 1
ATOM 1327 C CA . LYS A 1 161 ? 15.539 -2.479 -15.461 1 96.12 161 LYS A CA 1
ATOM 1328 C C . LYS A 1 161 ? 14.977 -1.601 -14.344 1 96.12 161 LYS A C 1
ATOM 1330 O O . LYS A 1 161 ? 15.344 -0.43 -14.227 1 96.12 161 LYS A O 1
ATOM 1335 N N . LEU A 1 162 ? 14.125 -2.186 -13.578 1 96.81 162 LEU A N 1
ATOM 1336 C CA . LEU A 1 162 ? 13.516 -1.581 -12.398 1 96.81 162 LEU A CA 1
ATOM 1337 C C . LEU A 1 162 ? 13.828 -2.395 -11.148 1 96.81 162 LEU A C 1
ATOM 1339 O O . LEU A 1 162 ? 14.125 -3.59 -11.242 1 96.81 162 LEU A O 1
ATOM 1343 N N . ASN A 1 163 ? 13.703 -1.732 -9.992 1 97.06 163 ASN A N 1
ATOM 1344 C CA . ASN A 1 163 ? 14 -2.387 -8.727 1 97.06 163 ASN A CA 1
ATOM 1345 C C . ASN A 1 163 ? 13.078 -3.574 -8.477 1 97.06 163 ASN A C 1
ATOM 1347 O O . ASN A 1 163 ? 13.477 -4.562 -7.859 1 97.06 163 ASN A O 1
ATOM 1351 N N . LEU A 1 164 ? 11.922 -3.57 -8.992 1 97.81 164 LEU A N 1
ATOM 1352 C CA . LEU A 1 164 ? 10.961 -4.652 -8.852 1 97.81 164 LEU A CA 1
ATOM 1353 C C . LEU A 1 164 ? 11.523 -5.957 -9.406 1 97.81 164 LEU A C 1
ATOM 1355 O O . LEU A 1 164 ? 11.211 -7.039 -8.898 1 97.81 164 LEU A O 1
ATOM 1359 N N . PHE A 1 165 ? 12.383 -5.84 -10.398 1 97.56 165 PHE A N 1
ATOM 1360 C CA . PHE A 1 165 ? 12.906 -7 -11.109 1 97.56 165 PHE A CA 1
ATOM 1361 C C . PHE A 1 165 ? 14.352 -7.266 -10.727 1 97.56 165 PHE A C 1
ATOM 1363 O O . PHE A 1 165 ? 14.969 -8.211 -11.227 1 97.56 165 PHE A O 1
ATOM 1370 N N . LEU A 1 166 ? 14.922 -6.438 -9.93 1 96.31 166 LEU A N 1
ATOM 1371 C CA . LEU A 1 166 ? 16.328 -6.504 -9.539 1 96.31 166 LEU A CA 1
ATOM 1372 C C . LEU A 1 166 ? 16.547 -7.535 -8.438 1 96.31 166 LEU A C 1
ATOM 1374 O O . LEU A 1 166 ? 15.797 -7.562 -7.457 1 96.31 166 LEU A O 1
ATOM 1378 N N . ASP A 1 167 ? 17.5 -8.398 -8.609 1 95.69 167 ASP A N 1
ATOM 1379 C CA . ASP A 1 167 ? 17.984 -9.266 -7.539 1 95.69 167 ASP A CA 1
ATOM 1380 C C . ASP A 1 167 ? 18.844 -8.477 -6.547 1 95.69 167 ASP A C 1
ATOM 1382 O O . ASP A 1 167 ? 19.953 -8.047 -6.875 1 95.69 167 ASP A O 1
ATOM 1386 N N . PRO A 1 168 ? 18.375 -8.359 -5.383 1 92.5 168 PRO A N 1
ATOM 1387 C CA . PRO A 1 168 ? 19.109 -7.508 -4.441 1 92.5 168 PRO A CA 1
ATOM 1388 C C . PRO A 1 168 ? 20.406 -8.156 -3.943 1 92.5 168 PRO A C 1
ATOM 1390 O O . PRO A 1 168 ? 21.234 -7.488 -3.332 1 92.5 168 PRO A O 1
ATOM 1393 N N . VAL A 1 169 ? 20.562 -9.383 -4.176 1 90.62 169 VAL A N 1
ATOM 1394 C CA . VAL A 1 169 ? 21.734 -10.109 -3.709 1 90.62 169 VAL A CA 1
ATOM 1395 C C . VAL A 1 169 ? 22.859 -9.984 -4.738 1 90.62 169 VAL A C 1
ATOM 1397 O O . VAL A 1 169 ? 24 -9.664 -4.387 1 90.62 169 VAL A O 1
ATOM 1400 N N . THR A 1 170 ? 22.578 -10.148 -5.965 1 92.75 170 THR A N 1
ATOM 1401 C CA . THR A 1 170 ? 23.594 -10.195 -7.008 1 92.75 170 THR A CA 1
ATOM 1402 C C . THR A 1 170 ? 23.625 -8.891 -7.797 1 92.75 170 THR A C 1
ATOM 1404 O O . THR A 1 170 ? 24.562 -8.641 -8.555 1 92.75 170 THR A O 1
ATOM 1407 N N . ASP A 1 171 ? 22.594 -8.078 -7.684 1 94.56 171 ASP A N 1
ATOM 1408 C CA . ASP A 1 171 ? 22.438 -6.824 -8.414 1 94.56 171 ASP A CA 1
ATOM 1409 C C . ASP A 1 171 ? 22.312 -7.078 -9.914 1 94.56 171 ASP A C 1
ATOM 1411 O O . ASP A 1 171 ? 22.906 -6.355 -10.727 1 94.56 171 ASP A O 1
ATOM 1415 N N . THR A 1 172 ? 21.656 -8.188 -10.234 1 94.5 172 THR A N 1
ATOM 1416 C CA . THR A 1 172 ? 21.422 -8.547 -11.633 1 94.5 172 THR A CA 1
ATOM 1417 C C . THR A 1 172 ? 19.922 -8.75 -11.883 1 94.5 172 THR A C 1
ATOM 1419 O O . THR A 1 172 ? 19.109 -8.656 -10.961 1 94.5 172 THR A O 1
ATOM 1422 N N . TYR A 1 173 ? 19.656 -8.93 -13.18 1 94.88 173 TYR A N 1
ATOM 1423 C CA . TYR A 1 173 ? 18.266 -9.109 -13.594 1 94.88 173 TYR A CA 1
ATOM 1424 C C . TYR A 1 173 ? 18.078 -10.438 -14.305 1 94.88 173 TYR A C 1
ATOM 1426 O O . TYR A 1 173 ? 19 -10.93 -14.961 1 94.88 173 TYR A O 1
ATOM 1434 N N . GLY A 1 174 ? 16.875 -10.961 -14.242 1 92.19 174 GLY A N 1
ATOM 1435 C CA . GLY A 1 174 ? 16.484 -12.102 -15.055 1 92.19 174 GLY A CA 1
ATOM 1436 C C . GLY A 1 174 ? 17.25 -13.367 -14.719 1 92.19 174 GLY A C 1
ATOM 1437 O O . GLY A 1 174 ? 17.594 -13.602 -13.562 1 92.19 174 GLY A O 1
ATOM 1438 N N . VAL A 1 175 ? 17.406 -14.281 -15.656 1 89.94 175 VAL A N 1
ATOM 1439 C CA . VAL A 1 175 ? 18.062 -15.578 -15.516 1 89.94 175 VAL A CA 1
ATOM 1440 C C . VAL A 1 175 ? 19.578 -15.398 -15.594 1 89.94 175 VAL A C 1
ATOM 1442 O O . VAL A 1 175 ? 20.094 -14.836 -16.562 1 89.94 175 VAL A O 1
ATOM 1445 N N . PHE A 1 176 ? 20.219 -14.922 -14.469 1 68.06 176 PHE A N 1
ATOM 1446 C CA . PHE A 1 176 ? 21.656 -14.711 -14.508 1 68.06 176 PHE A CA 1
ATOM 1447 C C . PHE A 1 176 ? 22.391 -16.031 -14.594 1 68.06 176 PHE A C 1
ATOM 1449 O O . PHE A 1 176 ? 22.078 -16.984 -13.875 1 68.06 176 PHE A O 1
ATOM 1456 N N . GLN A 1 177 ? 22.906 -16.391 -15.758 1 56.19 177 GLN A N 1
ATOM 1457 C CA . GLN A 1 177 ? 23.766 -17.562 -15.938 1 56.19 177 GLN A CA 1
ATOM 1458 C C . GLN A 1 177 ? 25 -17.469 -15.039 1 56.19 177 GLN A C 1
ATOM 1460 O O . GLN A 1 177 ? 25.75 -16.484 -15.102 1 56.19 177 GLN A O 1
ATOM 1465 N N . ILE A 1 178 ? 24.969 -17.766 -13.844 1 49.69 178 ILE A N 1
ATOM 1466 C CA . ILE A 1 178 ? 26.219 -17.969 -13.125 1 49.69 178 ILE A CA 1
ATOM 1467 C C . ILE A 1 178 ? 27.141 -18.859 -13.945 1 49.69 178 ILE A C 1
ATOM 1469 O O . ILE A 1 178 ? 26.828 -20.031 -14.188 1 49.69 178 ILE A O 1
ATOM 1473 N N . ARG A 1 179 ? 27.719 -18.438 -15.086 1 43.19 179 ARG A N 1
ATOM 1474 C CA . ARG A 1 179 ? 28.797 -19.219 -15.703 1 43.19 179 ARG A CA 1
ATOM 1475 C C . ARG A 1 179 ? 29.797 -19.688 -14.656 1 43.19 179 ARG A C 1
ATOM 1477 O O . ARG A 1 179 ? 30.297 -18.891 -13.859 1 43.19 179 ARG A O 1
ATOM 1484 N N . SER A 1 180 ? 29.578 -20.891 -14.117 1 39.88 180 SER A N 1
ATOM 1485 C CA . SER A 1 180 ? 30.562 -21.688 -13.375 1 39.88 180 SER A CA 1
ATOM 1486 C C . SER A 1 180 ? 31.969 -21.453 -13.898 1 39.88 180 SER A C 1
ATOM 1488 O O . SER A 1 180 ? 32.219 -21.609 -15.094 1 39.88 180 SER A O 1
ATOM 1490 N N . ASN A 1 181 ? 32.625 -20.359 -13.57 1 39.94 181 ASN A N 1
ATOM 1491 C CA . ASN A 1 181 ? 34.062 -20.656 -13.695 1 39.94 181 ASN A CA 1
ATOM 1492 C C . ASN A 1 181 ? 34.375 -22.047 -13.133 1 39.94 181 ASN A C 1
ATOM 1494 O O . ASN A 1 181 ? 34.594 -22.188 -11.938 1 39.94 181 ASN A O 1
ATOM 1498 N N . LYS A 1 182 ? 33.562 -23.109 -13.156 1 28.31 182 LYS A N 1
ATOM 1499 C CA . LYS A 1 182 ? 34.312 -24.359 -12.93 1 28.31 182 LYS A CA 1
ATOM 1500 C C . LYS A 1 182 ? 35 -24.828 -14.211 1 28.31 182 LYS A C 1
ATOM 1502 O O . LYS A 1 182 ? 34.438 -24.719 -15.297 1 28.31 182 LYS A O 1
ATOM 1507 N N . MET B 1 1 ? -29.125 18.469 2.006 1 57.19 1 MET B N 1
ATOM 1508 C CA . MET B 1 1 ? -28.25 18.312 3.164 1 57.19 1 MET B CA 1
ATOM 1509 C C . MET B 1 1 ? -26.891 17.75 2.75 1 57.19 1 MET B C 1
ATOM 1511 O O . MET B 1 1 ? -25.859 18.297 3.125 1 57.19 1 MET B O 1
ATOM 1515 N N . ASN B 1 2 ? -26.922 16.859 1.714 1 79.06 2 ASN B N 1
ATOM 1516 C CA . ASN B 1 2 ? -25.688 16.25 1.255 1 79.06 2 ASN B CA 1
ATOM 1517 C C . ASN B 1 2 ? -24.891 17.188 0.357 1 79.06 2 ASN B C 1
ATOM 1519 O O . ASN B 1 2 ? -23.656 17.109 0.309 1 79.06 2 ASN B O 1
ATOM 1523 N N . SER B 1 3 ? -25.625 18.219 -0.035 1 87.56 3 SER B N 1
ATOM 1524 C CA . SER B 1 3 ? -24.969 19.141 -0.955 1 87.56 3 SER B CA 1
ATOM 1525 C C . SER B 1 3 ? -24.031 20.078 -0.21 1 87.56 3 SER B C 1
ATOM 1527 O O . SER B 1 3 ? -22.953 20.391 -0.692 1 87.56 3 SER B O 1
ATOM 1529 N N . LYS B 1 4 ? -24.484 20.562 0.954 1 93 4 LYS B N 1
ATOM 1530 C CA . LYS B 1 4 ? -23.656 21.453 1.751 1 93 4 LYS B CA 1
ATOM 1531 C C . LYS B 1 4 ? -22.375 20.766 2.203 1 93 4 LYS B C 1
ATOM 1533 O O . LYS B 1 4 ? -21.297 21.344 2.121 1 93 4 LYS B O 1
ATOM 1538 N N . LEU B 1 5 ? -22.516 19.578 2.672 1 95.25 5 LEU B N 1
ATOM 1539 C CA . LEU B 1 5 ? -21.344 18.812 3.086 1 95.25 5 LEU B CA 1
ATOM 1540 C C . LEU B 1 5 ? -20.375 18.625 1.925 1 95.25 5 LEU B C 1
ATOM 1542 O O . LEU B 1 5 ? -19.156 18.797 2.09 1 95.25 5 LEU B O 1
ATOM 1546 N N . LYS B 1 6 ? -20.938 18.266 0.785 1 96.06 6 LYS B N 1
ATOM 1547 C CA . LYS B 1 6 ? -20.109 18.094 -0.406 1 96.06 6 LYS B CA 1
ATOM 1548 C C . LYS B 1 6 ? -19.344 19.359 -0.747 1 96.06 6 LYS B C 1
ATOM 1550 O O . LYS B 1 6 ? -18.172 19.312 -1.087 1 96.06 6 LYS B O 1
ATOM 1555 N N . TYR B 1 7 ? -20.062 20.422 -0.658 1 96.38 7 TYR B N 1
ATOM 1556 C CA . TYR B 1 7 ? -19.453 21.734 -0.922 1 96.38 7 TYR B CA 1
ATOM 1557 C C . TYR B 1 7 ? -18.281 21.984 0.005 1 96.38 7 TYR B C 1
ATOM 1559 O O . TYR B 1 7 ? -17.188 22.359 -0.448 1 96.38 7 TYR B O 1
ATOM 1567 N N . TYR B 1 8 ? -18.375 21.812 1.203 1 96.12 8 TYR B N 1
ATOM 1568 C CA . TYR B 1 8 ? -17.312 22.062 2.172 1 96.12 8 TYR B CA 1
ATOM 1569 C C . TYR B 1 8 ? -16.156 21.078 1.986 1 96.12 8 TYR B C 1
ATOM 1571 O O . TYR B 1 8 ? -15 21.422 2.221 1 96.12 8 TYR B O 1
ATOM 1579 N N . GLN B 1 9 ? -16.484 19.828 1.556 1 97.62 9 GLN B N 1
ATOM 1580 C CA . GLN B 1 9 ? -15.414 18.891 1.26 1 97.62 9 GLN B CA 1
ATOM 1581 C C . GLN B 1 9 ? -14.562 19.375 0.097 1 97.62 9 GLN B C 1
ATOM 1583 O O . GLN B 1 9 ? -13.336 19.266 0.134 1 97.62 9 GLN B O 1
ATOM 1588 N N . ILE B 1 10 ? -15.172 19.938 -0.899 1 98 10 ILE B N 1
ATOM 1589 C CA . ILE B 1 10 ? -14.445 20.453 -2.059 1 98 10 ILE B CA 1
ATOM 1590 C C . ILE B 1 10 ? -13.57 21.625 -1.644 1 98 10 ILE B C 1
ATOM 1592 O O . ILE B 1 10 ? -12.406 21.703 -2.025 1 98 10 ILE B O 1
ATOM 1596 N N . ILE B 1 11 ? -14.055 22.531 -0.863 1 97.88 11 ILE B N 1
ATOM 1597 C CA . ILE B 1 11 ? -13.289 23.672 -0.357 1 97.88 11 ILE B CA 1
ATOM 1598 C C . ILE B 1 11 ? -12.125 23.156 0.492 1 97.88 11 ILE B C 1
ATOM 1600 O O . ILE B 1 11 ? -11.016 23.703 0.421 1 97.88 11 ILE B O 1
ATOM 1604 N N . GLY B 1 12 ? -12.422 22.156 1.31 1 98.44 12 GLY B N 1
ATOM 1605 C CA . GLY B 1 12 ? -11.383 21.562 2.133 1 98.44 12 GLY B CA 1
ATOM 1606 C C . GLY B 1 12 ? -10.234 20.984 1.32 1 98.44 12 GLY B C 1
ATOM 1607 O O . GLY B 1 12 ? -9.07 21.109 1.694 1 98.44 12 GLY B O 1
ATOM 1608 N N . ILE B 1 13 ? -10.633 20.328 0.229 1 98.75 13 ILE B N 1
ATOM 1609 C CA . ILE B 1 13 ? -9.633 19.766 -0.666 1 98.75 13 ILE B CA 1
ATOM 1610 C C . ILE B 1 13 ? -8.727 20.875 -1.196 1 98.75 13 ILE B C 1
ATOM 1612 O O . ILE B 1 13 ? -7.5 20.781 -1.11 1 98.75 13 ILE B O 1
ATOM 1616 N N . ILE B 1 14 ? -9.281 21.922 -1.714 1 98.62 14 ILE B N 1
ATOM 1617 C CA . ILE B 1 14 ? -8.531 23.031 -2.283 1 98.62 14 ILE B CA 1
ATOM 1618 C C . ILE B 1 14 ? -7.684 23.688 -1.198 1 98.62 14 ILE B C 1
ATOM 1620 O O . ILE B 1 14 ? -6.496 23.953 -1.402 1 98.62 14 ILE B O 1
ATOM 1624 N N . PHE B 1 15 ? -8.266 23.938 -0.073 1 98.56 15 PHE B N 1
ATOM 1625 C CA . PHE B 1 15 ? -7.566 24.531 1.061 1 98.56 15 PHE B CA 1
ATOM 1626 C C . PHE B 1 15 ? -6.359 23.688 1.459 1 98.56 15 PHE B C 1
ATOM 1628 O O . PHE B 1 15 ? -5.262 24.219 1.634 1 98.56 15 PHE B O 1
ATOM 1635 N N . THR B 1 16 ? -6.547 22.391 1.578 1 98.75 16 THR B N 1
ATOM 1636 C CA . THR B 1 16 ? -5.496 21.5 2.045 1 98.75 16 THR B CA 1
ATOM 1637 C C . THR B 1 16 ? -4.355 21.422 1.032 1 98.75 16 THR B C 1
ATOM 1639 O O . THR B 1 16 ? -3.182 21.422 1.41 1 98.75 16 THR B O 1
ATOM 1642 N N . ILE B 1 17 ? -4.719 21.406 -0.238 1 98.62 17 ILE B N 1
ATOM 1643 C CA . ILE B 1 17 ? -3.691 21.328 -1.271 1 98.62 17 ILE B CA 1
ATOM 1644 C C . ILE B 1 17 ? -2.846 22.609 -1.242 1 98.62 17 ILE B C 1
ATOM 1646 O O . ILE B 1 17 ? -1.614 22.547 -1.228 1 98.62 17 ILE B O 1
ATOM 1650 N N . ILE B 1 18 ? -3.445 23.734 -1.162 1 98.12 18 ILE B N 1
ATOM 1651 C CA . ILE B 1 18 ? -2.744 25.016 -1.182 1 98.12 18 ILE B CA 1
ATOM 1652 C C . ILE B 1 18 ? -1.961 25.188 0.117 1 98.12 18 ILE B C 1
ATOM 1654 O O . ILE B 1 18 ? -0.753 25.438 0.092 1 98.12 18 ILE B O 1
ATOM 1658 N N . PHE B 1 19 ? -2.652 25.047 1.202 1 98.06 19 PHE B N 1
ATOM 1659 C CA . PHE B 1 19 ? -2.021 25.281 2.496 1 98.06 19 PHE B CA 1
ATOM 1660 C C . PHE B 1 19 ? -0.938 24.25 2.766 1 98.06 19 PHE B C 1
ATOM 1662 O O . PHE B 1 19 ? 0.098 24.562 3.355 1 98.06 19 PHE B O 1
ATOM 1669 N N . GLY B 1 20 ? -1.208 23 2.426 1 97.88 20 GLY B N 1
ATOM 1670 C CA . GLY B 1 20 ? -0.189 21.969 2.555 1 97.88 20 GLY B CA 1
ATOM 1671 C C . GLY B 1 20 ? 1.078 22.281 1.782 1 97.88 20 GLY B C 1
ATOM 1672 O O . GLY B 1 20 ? 2.186 22.094 2.295 1 97.88 20 GLY B O 1
ATOM 1673 N N . THR B 1 21 ? 0.901 22.766 0.577 1 96.56 21 THR B N 1
ATOM 1674 C CA . THR B 1 21 ? 2.045 23.156 -0.245 1 96.56 21 THR B CA 1
ATOM 1675 C C . THR B 1 21 ? 2.82 24.297 0.406 1 96.56 21 THR B C 1
ATOM 1677 O O . THR B 1 21 ? 4.051 24.25 0.473 1 96.56 21 THR B O 1
ATOM 1680 N N . LEU B 1 22 ? 2.18 25.25 0.907 1 96.5 22 LEU B N 1
ATOM 1681 C CA . LEU B 1 22 ? 2.822 26.391 1.569 1 96.5 22 LEU B CA 1
ATOM 1682 C C . LEU B 1 22 ? 3.543 25.938 2.836 1 96.5 22 LEU B C 1
ATOM 1684 O O . LEU B 1 22 ? 4.625 26.438 3.15 1 96.5 22 LEU B O 1
ATOM 1688 N N . LEU B 1 23 ? 2.934 25.047 3.541 1 96.69 23 LEU B N 1
ATOM 1689 C CA . LEU B 1 23 ? 3.5 24.531 4.785 1 96.69 23 LEU B CA 1
ATOM 1690 C C . LEU B 1 23 ? 4.844 23.859 4.539 1 96.69 23 LEU B C 1
ATOM 1692 O O . LEU B 1 23 ? 5.707 23.844 5.422 1 96.69 23 LEU B O 1
ATOM 1696 N N . HIS B 1 24 ? 5.008 23.281 3.373 1 95.75 24 HIS B N 1
ATOM 1697 C CA . HIS B 1 24 ? 6.242 22.609 2.994 1 95.75 24 HIS B CA 1
ATOM 1698 C C . HIS B 1 24 ? 7.453 23.516 3.184 1 95.75 24 HIS B C 1
ATOM 1700 O O . HIS B 1 24 ? 8.531 23.047 3.562 1 95.75 24 HIS B O 1
ATOM 1706 N N . PHE B 1 25 ? 7.242 24.797 3.025 1 95 25 PHE B N 1
ATOM 1707 C CA . PHE B 1 25 ? 8.336 25.766 3.041 1 95 25 PHE B CA 1
ATOM 1708 C C . PHE B 1 25 ? 8.352 26.547 4.348 1 95 25 PHE B C 1
ATOM 1710 O O . PHE B 1 25 ? 9.281 27.312 4.605 1 95 25 PHE B O 1
ATOM 1717 N N . ALA B 1 26 ? 7.398 26.406 5.156 1 96.06 26 ALA B N 1
ATOM 1718 C CA . ALA B 1 26 ? 7.156 27.266 6.305 1 96.06 26 ALA B CA 1
ATOM 1719 C C . ALA B 1 26 ? 8.312 27.203 7.297 1 96.06 26 ALA B C 1
ATOM 1721 O O . ALA B 1 26 ? 8.727 28.219 7.848 1 96.06 26 ALA B O 1
ATOM 1722 N N . TYR B 1 27 ? 8.828 26.031 7.543 1 95.25 27 TYR B N 1
ATOM 1723 C CA . TYR B 1 27 ? 9.906 25.859 8.516 1 95.25 27 TYR B CA 1
ATOM 1724 C C . TYR B 1 27 ? 11.148 26.625 8.078 1 95.25 27 TYR B C 1
ATOM 1726 O O . TYR B 1 27 ? 11.742 27.375 8.859 1 95.25 27 TYR B O 1
ATOM 1734 N N . GLU B 1 28 ? 11.516 26.484 6.859 1 93.25 28 GLU B N 1
ATOM 1735 C CA . GLU B 1 28 ? 12.656 27.203 6.309 1 93.25 28 GLU B CA 1
ATOM 1736 C C . GLU B 1 28 ? 12.391 28.703 6.277 1 93.25 28 GLU B C 1
ATOM 1738 O O . GLU B 1 28 ? 13.266 29.5 6.645 1 93.25 28 GLU B O 1
ATOM 1743 N N . TRP B 1 29 ? 11.211 29.062 5.898 1 95.56 29 TRP B N 1
ATOM 1744 C CA . TRP B 1 29 ? 10.844 30.469 5.824 1 95.56 29 TRP B CA 1
ATOM 1745 C C . TRP B 1 29 ? 10.875 31.125 7.203 1 95.56 29 TRP B C 1
ATOM 1747 O O . TRP B 1 29 ? 11.094 32.312 7.324 1 95.56 29 TRP B O 1
ATOM 1757 N N . SER B 1 30 ? 10.734 30.375 8.211 1 95.12 30 SER B N 1
ATOM 1758 C CA . SER B 1 30 ? 10.703 30.859 9.578 1 95.12 30 SER B CA 1
ATOM 1759 C C . SER B 1 30 ? 12.102 30.891 10.195 1 95.12 30 SER B C 1
ATOM 1761 O O . SER B 1 30 ? 12.25 31.156 11.391 1 95.12 30 SER B O 1
ATOM 1763 N N . ASP B 1 31 ? 13.109 30.609 9.336 1 94.56 31 ASP B N 1
ATOM 1764 C CA . ASP B 1 31 ? 14.492 30.5 9.805 1 94.56 31 ASP B CA 1
ATOM 1765 C C . ASP B 1 31 ? 14.617 29.422 10.883 1 94.56 31 ASP B C 1
ATOM 1767 O O . ASP B 1 31 ? 15.195 29.656 11.938 1 94.56 31 ASP B O 1
ATOM 1771 N N . PHE B 1 32 ? 13.836 28.297 10.656 1 93.44 32 PHE B N 1
ATOM 1772 C CA . PHE B 1 32 ? 13.953 27.062 11.438 1 93.44 32 PHE B CA 1
ATOM 1773 C C . PHE B 1 32 ? 13.461 27.281 12.859 1 93.44 32 PHE B C 1
ATOM 1775 O O . PHE B 1 32 ? 14.055 26.766 13.812 1 93.44 32 PHE B O 1
ATOM 1782 N N . HIS B 1 33 ? 12.438 28.031 13.023 1 94.38 33 HIS B N 1
ATOM 1783 C CA . HIS B 1 33 ? 11.867 28.312 14.344 1 94.38 33 HIS B CA 1
ATOM 1784 C C . HIS B 1 33 ? 11.242 27.047 14.938 1 94.38 33 HIS B C 1
ATOM 1786 O O . HIS B 1 33 ? 10.469 26.359 14.273 1 94.38 33 HIS B O 1
ATOM 1792 N N . PRO B 1 34 ? 11.477 26.734 16.203 1 92.31 34 PRO B N 1
ATOM 1793 C CA . PRO B 1 34 ? 11 25.516 16.828 1 92.31 34 PRO B CA 1
ATOM 1794 C C . PRO B 1 34 ? 9.477 25.422 16.875 1 92.31 34 PRO B C 1
ATOM 1796 O O . PRO B 1 34 ? 8.922 24.328 16.781 1 92.31 34 PRO B O 1
ATOM 1799 N N . PHE B 1 35 ? 8.875 26.531 17.016 1 94.12 35 PHE B N 1
ATOM 1800 C CA . PHE B 1 35 ? 7.418 26.531 17.047 1 94.12 35 PHE B CA 1
ATOM 1801 C C . PHE B 1 35 ? 6.84 26.062 15.719 1 94.12 35 PHE B C 1
ATOM 1803 O O . PHE B 1 35 ? 5.852 25.328 15.688 1 94.12 35 PHE B O 1
ATOM 1810 N N . VAL B 1 36 ? 7.43 26.453 14.594 1 95.94 36 VAL B N 1
ATOM 1811 C CA . VAL B 1 36 ? 6.965 26.109 13.258 1 95.94 36 VAL B CA 1
ATOM 1812 C C . VAL B 1 36 ? 7.242 24.625 12.984 1 95.94 36 VAL B C 1
ATOM 1814 O O . VAL B 1 36 ? 6.535 23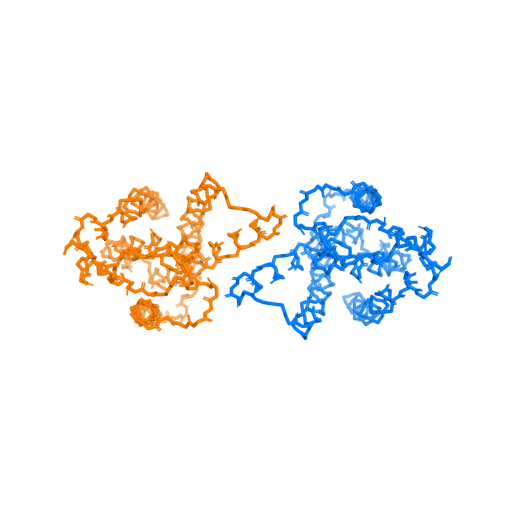.984 12.203 1 95.94 36 VAL B O 1
ATOM 1817 N N . ALA B 1 37 ? 8.219 24.078 13.703 1 95.25 37 ALA B N 1
ATOM 1818 C CA . ALA B 1 37 ? 8.586 22.672 13.562 1 95.25 37 ALA B CA 1
ATOM 1819 C C . ALA B 1 37 ? 7.422 21.766 13.953 1 95.25 37 ALA B C 1
ATOM 1821 O O . ALA B 1 37 ? 7.363 20.609 13.516 1 95.25 37 ALA B O 1
ATOM 1822 N N . LEU B 1 38 ? 6.52 22.266 14.734 1 94.62 38 LEU B N 1
ATOM 1823 C CA . LEU B 1 38 ? 5.406 21.469 15.234 1 94.62 38 LEU B CA 1
ATOM 1824 C C . LEU B 1 38 ? 4.422 21.156 14.117 1 94.62 38 LEU B C 1
ATOM 1826 O O . LEU B 1 38 ? 3.75 20.125 14.148 1 94.62 38 LEU B O 1
ATOM 1830 N N . PHE B 1 39 ? 4.406 22.047 13.109 1 95.62 39 PHE B N 1
ATOM 1831 C CA . PHE B 1 39 ? 3.295 21.859 12.18 1 95.62 39 PHE B CA 1
ATOM 1832 C C . PHE B 1 39 ? 3.795 21.797 10.742 1 95.62 39 PHE B C 1
ATOM 1834 O O . PHE B 1 39 ? 3.016 21.562 9.82 1 95.62 39 PHE B O 1
ATOM 1841 N N . SER B 1 40 ? 5.055 21.984 10.547 1 96.69 40 SER B N 1
ATOM 1842 C CA . SER B 1 40 ? 5.629 21.938 9.211 1 96.69 40 SER B CA 1
ATOM 1843 C C . SER B 1 40 ? 6.738 20.891 9.125 1 96.69 40 SER B C 1
ATOM 1845 O O . SER B 1 40 ? 7.34 20.531 10.141 1 96.69 40 SER B O 1
ATOM 1847 N N . PRO B 1 41 ? 6.945 20.406 7.891 1 97.12 41 PRO B N 1
ATOM 1848 C CA . PRO B 1 41 ? 8.078 19.484 7.754 1 97.12 41 PRO B CA 1
ATOM 1849 C C . PRO B 1 41 ? 9.406 20.125 8.141 1 97.12 41 PRO B C 1
ATOM 1851 O O . PRO B 1 41 ? 9.711 21.234 7.711 1 97.12 41 PRO B O 1
ATOM 1854 N N . VAL B 1 42 ? 10.188 19.438 8.922 1 96.44 42 VAL B N 1
ATOM 1855 C CA . VAL B 1 42 ? 11.445 19.984 9.414 1 96.44 42 VAL B CA 1
ATOM 1856 C C . VAL B 1 42 ? 12.609 19.406 8.617 1 96.44 42 VAL B C 1
ATOM 1858 O O . VAL B 1 42 ? 13.742 19.875 8.734 1 96.44 42 VAL B O 1
ATOM 1861 N N . ASN B 1 43 ? 12.391 18.312 7.906 1 94.81 43 ASN B N 1
ATOM 1862 C CA . ASN B 1 43 ? 13.344 17.656 7.012 1 94.81 43 ASN B CA 1
ATOM 1863 C C . ASN B 1 43 ? 12.641 16.938 5.867 1 94.81 43 ASN B C 1
ATOM 1865 O O . ASN B 1 43 ? 11.43 17.047 5.707 1 94.81 43 ASN B O 1
ATOM 1869 N N . GLU B 1 44 ? 13.32 16.156 5.07 1 95 44 GLU B N 1
ATOM 1870 C CA . GLU B 1 44 ? 12.75 15.586 3.854 1 95 44 GLU B CA 1
ATOM 1871 C C . GLU B 1 44 ? 12.289 14.148 4.078 1 95 44 GLU B C 1
ATOM 1873 O O . GLU B 1 44 ? 12.117 13.391 3.123 1 95 44 GLU B O 1
ATOM 1878 N N . SER B 1 45 ? 12.055 13.742 5.34 1 96.38 45 SER B N 1
ATOM 1879 C CA . SER B 1 45 ? 11.547 12.398 5.609 1 96.38 45 SER B CA 1
ATOM 1880 C C . SER B 1 45 ? 10.086 12.273 5.203 1 96.38 45 SER B C 1
ATOM 1882 O O . SER B 1 45 ? 9.359 13.266 5.16 1 96.38 45 SER B O 1
ATOM 1884 N N . VAL B 1 46 ? 9.656 11.078 4.953 1 97.88 46 VAL B N 1
ATOM 1885 C CA . VAL B 1 46 ? 8.266 10.805 4.602 1 97.88 46 VAL B CA 1
ATOM 1886 C C . VAL B 1 46 ? 7.355 11.172 5.77 1 97.88 46 VAL B C 1
ATOM 1888 O O . VAL B 1 46 ? 6.305 11.781 5.57 1 97.88 46 VAL B O 1
ATOM 1891 N N . TRP B 1 47 ? 7.762 10.883 6.996 1 97.94 47 TRP B N 1
ATOM 1892 C CA . TRP B 1 47 ? 6.988 11.164 8.203 1 97.94 47 TRP B CA 1
ATOM 1893 C C . TRP B 1 47 ? 6.656 12.648 8.297 1 97.94 47 TRP B C 1
ATOM 1895 O O . TRP B 1 47 ? 5.496 13.023 8.508 1 97.94 47 TRP B O 1
ATOM 1905 N N . GLU B 1 48 ? 7.602 13.523 8.062 1 97.62 48 GLU B N 1
ATOM 1906 C CA . GLU B 1 48 ? 7.398 14.969 8.188 1 97.62 48 GLU B CA 1
ATOM 1907 C C . GLU B 1 48 ? 6.504 15.5 7.066 1 97.62 48 GLU B C 1
ATOM 1909 O O . GLU B 1 48 ? 5.734 16.438 7.277 1 97.62 48 GLU B O 1
ATOM 1914 N N . HIS B 1 49 ? 6.555 14.859 5.984 1 97.81 49 HIS B N 1
ATOM 1915 C CA . HIS B 1 49 ? 5.734 15.305 4.863 1 97.81 49 HIS B CA 1
ATOM 1916 C C . HIS B 1 49 ? 4.27 14.938 5.07 1 97.81 49 HIS B C 1
ATOM 1918 O O . HIS B 1 49 ? 3.391 15.469 4.387 1 97.81 49 HIS B O 1
ATOM 1924 N N . LEU B 1 50 ? 4.008 14.047 5.988 1 98.62 50 LEU B N 1
ATOM 1925 C CA . LEU B 1 50 ? 2.615 13.742 6.305 1 98.62 50 LEU B CA 1
ATOM 1926 C C . LEU B 1 50 ? 1.911 14.969 6.875 1 98.62 50 LEU B C 1
ATOM 1928 O O . LEU B 1 50 ? 0.689 15.094 6.77 1 98.62 50 LEU B O 1
ATOM 1932 N N . LYS B 1 51 ? 2.654 15.891 7.449 1 98.31 51 LYS B N 1
ATOM 1933 C CA . LYS B 1 51 ? 2.096 17.094 8.047 1 98.31 51 LYS B CA 1
ATOM 1934 C C . LYS B 1 51 ? 1.405 17.953 6.988 1 98.31 51 LYS B C 1
ATOM 1936 O O . LYS B 1 51 ? 0.541 18.781 7.312 1 98.31 51 LYS B O 1
ATOM 1941 N N . LEU B 1 52 ? 1.821 17.781 5.738 1 98.62 52 LEU B N 1
ATOM 1942 C CA . LEU B 1 52 ? 1.238 18.562 4.656 1 98.62 52 LEU B CA 1
ATOM 1943 C C . LEU B 1 52 ? -0.24 18.234 4.48 1 98.62 52 LEU B C 1
ATOM 1945 O O . LEU B 1 52 ? -1.012 19.062 3.986 1 98.62 52 LEU B O 1
ATOM 1949 N N . LEU B 1 53 ? -0.61 17.062 4.836 1 98.81 53 LEU B N 1
ATOM 1950 C CA . LEU B 1 53 ? -2.012 16.656 4.848 1 98.81 53 LEU B CA 1
ATOM 1951 C C . LEU B 1 53 ? -2.617 16.828 6.234 1 98.81 53 LEU B C 1
ATOM 1953 O O . LEU B 1 53 ? -3.703 17.406 6.375 1 98.81 53 LEU B O 1
ATOM 1957 N N . LEU B 1 54 ? -1.931 16.422 7.258 1 98.69 54 LEU B N 1
ATOM 1958 C CA . LEU B 1 54 ? -2.426 16.344 8.625 1 98.69 54 LEU B CA 1
ATOM 1959 C C . LEU B 1 54 ? -2.873 17.719 9.125 1 98.69 54 LEU B C 1
ATOM 1961 O O . LEU B 1 54 ? -4.023 17.891 9.539 1 98.69 54 LEU B O 1
ATOM 1965 N N . ILE B 1 55 ? -2.033 18.688 9.008 1 98.44 55 ILE B N 1
ATOM 1966 C CA . ILE B 1 55 ? -2.24 19.953 9.68 1 98.44 55 ILE B CA 1
ATOM 1967 C C . ILE B 1 55 ? -3.338 20.75 8.969 1 98.44 55 ILE B C 1
ATOM 1969 O O . ILE B 1 55 ? -4.316 21.156 9.594 1 98.44 55 ILE B O 1
ATOM 1973 N N . PRO B 1 56 ? -3.242 20.938 7.668 1 98.62 56 PRO B N 1
ATOM 1974 C CA . PRO B 1 56 ? -4.324 21.672 7.023 1 98.62 56 PRO B CA 1
ATOM 1975 C C . PRO B 1 56 ? -5.676 20.969 7.129 1 98.62 56 PRO B C 1
ATOM 1977 O O . PRO B 1 56 ? -6.711 21.625 7.262 1 98.62 56 PRO B O 1
ATOM 1980 N N . PHE B 1 57 ? -5.719 19.672 7.023 1 98.69 57 PHE B N 1
ATOM 1981 C CA . PHE B 1 57 ? -6.965 18.922 7.148 1 98.69 57 PHE B CA 1
ATOM 1982 C C . PHE B 1 57 ? -7.586 19.141 8.523 1 98.69 57 PHE B C 1
ATOM 1984 O O . PHE B 1 57 ? -8.797 19.359 8.641 1 98.69 57 PHE B O 1
ATOM 1991 N N . LEU B 1 58 ? -6.758 19.109 9.547 1 97.75 58 LEU B N 1
ATOM 1992 C CA . LEU B 1 58 ? -7.266 19.297 10.898 1 97.75 58 LEU B CA 1
ATOM 1993 C C . LEU B 1 58 ? -7.793 20.719 11.086 1 97.75 58 LEU B C 1
ATOM 1995 O O . LEU B 1 58 ? -8.844 20.922 11.695 1 97.75 58 LEU B O 1
ATOM 1999 N N . LEU B 1 59 ? -7.062 21.703 10.578 1 97.12 59 LEU B N 1
ATOM 2000 C CA . LEU B 1 59 ? -7.516 23.078 10.664 1 97.12 59 LEU B CA 1
ATOM 2001 C C . LEU B 1 59 ? -8.875 23.25 9.984 1 97.12 59 LEU B C 1
ATOM 2003 O O . LEU B 1 59 ? -9.789 23.859 10.555 1 97.12 59 LEU B O 1
ATOM 2007 N N . PHE B 1 60 ? -8.992 22.672 8.82 1 97.81 60 PHE B N 1
ATOM 2008 C CA . PHE B 1 60 ? -10.25 22.781 8.094 1 97.81 60 PHE B CA 1
ATOM 2009 C C . PHE B 1 60 ? -11.367 22.016 8.797 1 97.81 60 PHE B C 1
ATOM 2011 O O . PHE B 1 60 ? -12.508 22.484 8.844 1 97.81 60 PHE B O 1
ATOM 2018 N N . SER B 1 61 ? -11.023 20.891 9.312 1 95.69 61 SER B N 1
ATOM 2019 C CA . SER B 1 61 ? -12 20.047 9.992 1 95.69 61 SER B CA 1
ATOM 2020 C C . SER B 1 61 ? -12.57 20.75 11.219 1 95.69 61 SER B C 1
ATOM 2022 O O . SER B 1 61 ? -13.742 20.562 11.555 1 95.69 61 SER B O 1
ATOM 2024 N N . ILE B 1 62 ? -11.727 21.484 11.914 1 93.62 62 ILE B N 1
ATOM 2025 C CA . ILE B 1 62 ? -12.203 22.281 13.047 1 93.62 62 ILE B CA 1
ATOM 2026 C C . ILE B 1 62 ? -13.266 23.266 12.562 1 93.62 62 ILE B C 1
ATOM 2028 O O . ILE B 1 62 ? -14.344 23.359 13.148 1 93.62 62 ILE B O 1
ATOM 2032 N N . PHE B 1 63 ? -12.961 23.984 11.531 1 94.81 63 PHE B N 1
ATOM 2033 C CA . PHE B 1 63 ? -13.906 24.922 10.945 1 94.81 63 PHE B CA 1
ATOM 2034 C C . PHE B 1 63 ? -15.18 24.203 10.5 1 94.81 63 PHE B C 1
ATOM 2036 O O . PHE B 1 63 ? -16.281 24.656 10.812 1 94.81 63 PHE B O 1
ATOM 2043 N N . GLU B 1 64 ? -14.992 23.109 9.828 1 95.06 64 GLU B N 1
ATOM 2044 C CA . GLU B 1 64 ? -16.094 22.297 9.328 1 95.06 64 GLU B CA 1
ATOM 2045 C C . GLU B 1 64 ? -17 21.844 10.469 1 95.06 64 GLU B C 1
ATOM 2047 O O . GLU B 1 64 ? -18.234 21.812 10.328 1 95.06 64 GLU B O 1
ATOM 2052 N N . TYR B 1 65 ? -16.453 21.484 11.523 1 92.06 65 TYR B N 1
ATOM 2053 C CA . TYR B 1 65 ? -17.219 21 12.672 1 92.06 65 TYR B CA 1
ATOM 2054 C C . TYR B 1 65 ? -18.109 22.094 13.242 1 92.06 65 TYR B C 1
ATOM 2056 O O . TYR B 1 65 ? -19.25 21.828 13.633 1 92.06 65 TYR B O 1
ATOM 2064 N N . PHE B 1 66 ? -17.672 23.312 13.297 1 93.69 66 PHE B N 1
ATOM 2065 C CA . PHE B 1 66 ? -18.438 24.422 13.82 1 93.69 66 PHE B CA 1
ATOM 2066 C C . PHE B 1 66 ? -19.641 24.719 12.922 1 93.69 66 PHE B C 1
ATOM 2068 O O . PHE B 1 66 ? -20.703 25.141 13.406 1 93.69 66 PHE B O 1
ATOM 2075 N N . VAL B 1 67 ? -19.5 24.391 11.695 1 94.12 67 VAL B N 1
ATOM 2076 C CA . VAL B 1 67 ? -20.531 24.734 10.727 1 94.12 67 VAL B CA 1
ATOM 2077 C C . VAL B 1 67 ? -21.5 23.562 10.578 1 94.12 67 VAL B C 1
ATOM 2079 O O . VAL B 1 67 ? -22.719 23.766 10.5 1 94.12 67 VAL B O 1
ATOM 2082 N N . LEU B 1 68 ? -20.938 22.359 10.578 1 94.25 68 LEU B N 1
ATOM 2083 C CA . LEU B 1 68 ? -21.75 21.219 10.172 1 94.25 68 LEU B CA 1
ATOM 2084 C C . LEU B 1 68 ? -21.875 20.203 11.305 1 94.25 68 LEU B C 1
ATOM 2086 O O . LEU B 1 68 ? -22.609 19.219 11.18 1 94.25 68 LEU B O 1
ATOM 2090 N N . GLY B 1 69 ? -21.219 20.375 12.383 1 91 69 GLY B N 1
ATOM 2091 C CA . GLY B 1 69 ? -21.125 19.375 13.438 1 91 69 GLY B CA 1
ATOM 2092 C C . GLY B 1 69 ? -22.484 19 14.016 1 91 69 GLY B C 1
ATOM 2093 O O . GLY B 1 69 ? -22.688 17.844 14.391 1 91 69 GLY B O 1
ATOM 2094 N N . ASN B 1 70 ? -23.375 19.906 14.094 1 90.88 70 ASN B N 1
ATOM 2095 C CA . ASN B 1 70 ? -24.703 19.641 14.641 1 90.88 70 ASN B CA 1
ATOM 2096 C C . ASN B 1 70 ? -25.531 18.797 13.688 1 90.88 70 ASN B C 1
ATOM 2098 O O . ASN B 1 70 ? -26.406 18.031 14.125 1 90.88 70 ASN B O 1
ATOM 2102 N N . GLU B 1 71 ? -25.234 18.875 12.477 1 92.25 71 GLU B N 1
ATOM 2103 C CA . GLU B 1 71 ? -26 18.156 11.461 1 92.25 71 GLU B CA 1
ATOM 2104 C C . GLU B 1 71 ? -25.469 16.734 11.281 1 92.25 71 GLU B C 1
ATOM 2106 O O . GLU B 1 71 ? -26.234 15.82 10.93 1 92.25 71 GLU B O 1
ATOM 2111 N N . TYR B 1 72 ? -24.219 16.578 11.523 1 93.69 72 TYR B N 1
ATOM 2112 C CA . TYR B 1 72 ? -23.578 15.281 11.336 1 93.69 72 TYR B CA 1
ATOM 2113 C C . TYR B 1 72 ? -22.828 14.867 12.594 1 93.69 72 TYR B C 1
ATOM 2115 O O . TYR B 1 72 ? -21.625 15.117 12.711 1 93.69 72 TYR B O 1
ATOM 2123 N N . PRO B 1 73 ? -23.484 14.148 13.43 1 91.44 73 PRO B N 1
ATOM 2124 C CA . PRO B 1 73 ? -22.859 13.789 14.703 1 91.44 73 PRO B CA 1
ATOM 2125 C C . PRO B 1 73 ? -21.625 12.914 14.523 1 91.44 73 PRO B C 1
ATOM 2127 O O . PRO B 1 73 ? -20.75 12.875 15.398 1 91.44 73 PRO B O 1
ATOM 2130 N N . ASN B 1 74 ? -21.516 12.188 13.422 1 95.25 74 ASN B N 1
ATOM 2131 C CA . ASN B 1 74 ? -20.391 11.281 13.195 1 95.25 74 ASN B CA 1
ATOM 2132 C C . ASN B 1 74 ? -19.266 11.945 12.406 1 95.25 74 ASN B C 1
ATOM 2134 O O . ASN B 1 74 ? -18.328 11.281 11.984 1 95.25 74 ASN B O 1
ATOM 2138 N N . LEU B 1 75 ? -19.328 13.242 12.242 1 95.31 75 LEU B N 1
ATOM 2139 C CA . LEU B 1 75 ? -18.391 13.984 11.398 1 95.31 75 LEU B CA 1
ATOM 2140 C C . LEU B 1 75 ? -16.969 13.852 11.914 1 95.31 75 LEU B C 1
ATOM 2142 O O . LEU B 1 75 ? -16.047 13.555 11.141 1 95.31 75 LEU B O 1
ATOM 2146 N N . LEU B 1 76 ? -16.781 14.008 13.18 1 94.81 76 LEU B N 1
ATOM 2147 C CA . LEU B 1 76 ? -15.438 14.008 13.773 1 94.81 76 LEU B CA 1
ATOM 2148 C C . LEU B 1 76 ? -14.789 12.641 13.633 1 94.81 76 LEU B C 1
ATOM 2150 O O . LEU B 1 76 ? -13.617 12.539 13.258 1 94.81 76 LEU B O 1
ATOM 2154 N N . MET B 1 77 ? -15.562 11.625 13.93 1 96.5 77 MET B N 1
ATOM 2155 C CA . MET B 1 77 ? -15.031 10.266 13.812 1 96.5 77 MET B CA 1
ATOM 2156 C C . MET B 1 77 ? -14.727 9.922 12.359 1 96.5 77 MET B C 1
ATOM 2158 O O . MET B 1 77 ? -13.695 9.32 12.062 1 96.5 77 MET B O 1
ATOM 2162 N N . SER B 1 78 ? -15.602 10.305 11.477 1 97.5 78 SER B N 1
ATOM 2163 C CA . SER B 1 78 ? -15.391 10.086 10.047 1 97.5 78 SER B CA 1
ATOM 2164 C C . SER B 1 78 ? -14.117 10.766 9.555 1 97.5 78 SER B C 1
ATOM 2166 O O . SER B 1 78 ? -13.32 10.164 8.836 1 97.5 78 SER B O 1
ATOM 2168 N N . ASN B 1 79 ? -13.922 11.969 10.031 1 97.25 79 ASN B N 1
ATOM 2169 C CA . ASN B 1 79 ? -12.734 12.734 9.656 1 97.25 79 ASN B CA 1
ATOM 2170 C C . ASN B 1 79 ? -11.461 12.094 10.211 1 97.25 79 ASN B C 1
ATOM 2172 O O . ASN B 1 79 ? -10.445 12.023 9.516 1 97.25 79 ASN B O 1
ATOM 2176 N N . ALA B 1 80 ? -11.539 11.672 11.414 1 97.62 80 ALA B N 1
ATOM 2177 C CA . ALA B 1 80 ? -10.367 11.055 12.039 1 97.62 80 ALA B CA 1
ATOM 2178 C C . ALA B 1 80 ? -9.945 9.789 11.297 1 97.62 80 ALA B C 1
ATOM 2180 O O . ALA B 1 80 ? -8.766 9.602 11 1 97.62 80 ALA B O 1
ATOM 2181 N N . VAL B 1 81 ? -10.906 9 10.992 1 97.81 81 VAL B N 1
ATOM 2182 C CA . VAL B 1 81 ? -10.617 7.73 10.336 1 97.81 81 VAL B CA 1
ATOM 2183 C C . VAL B 1 81 ? -10.141 7.988 8.906 1 97.81 81 VAL B C 1
ATOM 2185 O O . VAL B 1 81 ? -9.18 7.375 8.445 1 97.81 81 VAL B O 1
ATOM 2188 N N . SER B 1 82 ? -10.836 8.891 8.219 1 98.62 82 SER B N 1
ATOM 2189 C CA . SER B 1 82 ? -10.438 9.18 6.844 1 98.62 82 SER B CA 1
ATOM 2190 C C . SER B 1 82 ? -9.047 9.797 6.801 1 98.62 82 SER B C 1
ATOM 2192 O O . SER B 1 82 ? -8.281 9.555 5.863 1 98.62 82 SER B O 1
ATOM 2194 N N . LEU B 1 83 ? -8.727 10.609 7.762 1 98.69 83 LEU B N 1
ATOM 2195 C CA . LEU B 1 83 ? -7.395 11.188 7.852 1 98.69 83 LEU B CA 1
ATOM 2196 C C . LEU B 1 83 ? -6.34 10.094 8.016 1 98.69 83 LEU B C 1
ATOM 2198 O O . LEU B 1 83 ? -5.312 10.117 7.332 1 98.69 83 LEU B O 1
ATOM 2202 N N . LEU B 1 84 ? -6.605 9.18 8.891 1 98.44 84 LEU B N 1
ATOM 2203 C CA . LEU B 1 84 ? -5.68 8.07 9.086 1 98.44 84 LEU B CA 1
ATOM 2204 C C . LEU B 1 84 ? -5.453 7.312 7.785 1 98.44 84 LEU B C 1
ATOM 2206 O O . LEU B 1 84 ? -4.316 6.973 7.449 1 98.44 84 LEU B O 1
ATOM 2210 N N . ILE B 1 85 ? -6.496 7.078 7.098 1 98.62 85 ILE B N 1
ATOM 2211 C CA . ILE B 1 85 ? -6.398 6.359 5.832 1 98.62 85 ILE B CA 1
ATOM 2212 C C . ILE B 1 85 ? -5.602 7.188 4.828 1 98.62 85 ILE B C 1
ATOM 2214 O O . ILE B 1 85 ? -4.77 6.648 4.09 1 98.62 85 ILE B O 1
ATOM 2218 N N . GLY B 1 86 ? -5.867 8.469 4.762 1 98.81 86 GLY B N 1
ATOM 2219 C CA . GLY B 1 86 ? -5.109 9.344 3.887 1 98.81 86 GLY B CA 1
ATOM 2220 C C . GLY B 1 86 ? -3.621 9.352 4.188 1 98.81 86 GLY B C 1
ATOM 2221 O O . GLY B 1 86 ? -2.797 9.266 3.277 1 98.81 86 GLY B O 1
ATOM 2222 N N . LEU B 1 87 ? -3.262 9.484 5.445 1 98.81 87 LEU B N 1
ATOM 2223 C CA . LEU B 1 87 ? -1.863 9.469 5.855 1 98.81 87 LEU B CA 1
ATOM 2224 C C . LEU B 1 87 ? -1.202 8.141 5.488 1 98.81 87 LEU B C 1
ATOM 2226 O O . LEU B 1 87 ? -0.09 8.125 4.957 1 98.81 87 LEU B O 1
ATOM 2230 N N . LEU B 1 88 ? -1.873 7.07 5.738 1 98.62 88 LEU B N 1
ATOM 2231 C CA . LEU B 1 88 ? -1.356 5.746 5.402 1 98.62 88 LEU B CA 1
ATOM 2232 C C . LEU B 1 88 ? -1.177 5.605 3.893 1 98.62 88 LEU B C 1
ATOM 2234 O O . LEU B 1 88 ? -0.236 4.953 3.436 1 98.62 88 LEU B O 1
ATOM 2238 N N . SER B 1 89 ? -2.09 6.18 3.168 1 98.75 89 SER B N 1
ATOM 2239 C CA . SER B 1 89 ? -1.996 6.086 1.714 1 98.75 89 SER B CA 1
ATOM 2240 C C . SER B 1 89 ? -0.72 6.742 1.198 1 98.75 89 SER B C 1
ATOM 2242 O O . SER B 1 89 ? -0.103 6.25 0.25 1 98.75 89 SER B O 1
ATOM 2244 N N . ILE B 1 90 ? -0.323 7.832 1.758 1 98.75 90 ILE B N 1
ATOM 2245 C CA . ILE B 1 90 ? 0.909 8.5 1.354 1 98.75 90 ILE B CA 1
ATOM 2246 C C . ILE B 1 90 ? 2.1 7.574 1.588 1 98.75 90 ILE B C 1
ATOM 2248 O O . ILE B 1 90 ? 2.939 7.395 0.702 1 98.75 90 ILE B O 1
ATOM 2252 N N . ILE B 1 91 ? 2.141 7.008 2.783 1 98.62 91 ILE B N 1
ATOM 2253 C CA . ILE B 1 91 ? 3.236 6.117 3.146 1 98.62 91 ILE B CA 1
ATOM 2254 C C . ILE B 1 91 ? 3.279 4.934 2.184 1 98.62 91 ILE B C 1
ATOM 2256 O O . ILE B 1 91 ? 4.324 4.641 1.597 1 98.62 91 ILE B O 1
ATOM 2260 N N . VAL B 1 92 ? 2.18 4.316 1.956 1 98.75 92 VAL B N 1
ATOM 2261 C CA . VAL B 1 92 ? 2.076 3.096 1.161 1 98.75 92 VAL B CA 1
ATOM 2262 C C . VAL B 1 92 ? 2.406 3.4 -0.298 1 98.75 92 VAL B C 1
ATOM 2264 O O . VAL B 1 92 ? 3.219 2.707 -0.915 1 98.75 92 VAL B O 1
ATOM 2267 N N . LEU B 1 93 ? 1.829 4.406 -0.854 1 98.69 93 LEU B N 1
ATOM 2268 C CA . LEU B 1 93 ? 2.039 4.73 -2.26 1 98.69 93 LEU B CA 1
ATOM 2269 C C . LEU B 1 93 ? 3.479 5.176 -2.506 1 98.69 93 LEU B C 1
ATOM 2271 O O . LEU B 1 93 ? 4.086 4.797 -3.512 1 98.69 93 LEU B O 1
ATOM 2275 N N . PHE B 1 94 ? 4.039 5.961 -1.59 1 98.56 94 PHE B N 1
ATOM 2276 C CA . PHE B 1 94 ? 5.402 6.453 -1.745 1 98.56 94 PHE B CA 1
ATOM 2277 C C . PHE B 1 94 ? 6.402 5.305 -1.731 1 98.56 94 PHE B C 1
ATOM 2279 O O . PHE B 1 94 ? 7.203 5.156 -2.658 1 98.56 94 PHE B O 1
ATOM 2286 N N . TYR B 1 95 ? 6.293 4.445 -0.722 1 98.12 95 TYR B N 1
ATOM 2287 C CA . TYR B 1 95 ? 7.293 3.389 -0.6 1 98.12 95 TYR B CA 1
ATOM 2288 C C . TYR B 1 95 ? 7.078 2.311 -1.655 1 98.12 95 TYR B C 1
ATOM 2290 O O . TYR B 1 95 ? 8.031 1.674 -2.105 1 98.12 95 TYR B O 1
ATOM 2298 N N . THR B 1 96 ? 5.863 2.119 -2.039 1 98.06 96 THR B N 1
ATOM 2299 C CA . THR B 1 96 ? 5.609 1.147 -3.096 1 98.06 96 THR B CA 1
ATOM 2300 C C . THR B 1 96 ? 6.227 1.607 -4.414 1 98.06 96 THR B C 1
ATOM 2302 O O . THR B 1 96 ? 7 0.874 -5.031 1 98.06 96 THR B O 1
ATOM 2305 N N . TYR B 1 97 ? 5.91 2.83 -4.812 1 97.5 97 TYR B N 1
ATOM 2306 C CA . TYR B 1 97 ? 6.395 3.225 -6.129 1 97.5 97 TYR B CA 1
ATOM 2307 C C . TYR B 1 97 ? 7.91 3.404 -6.121 1 97.5 97 TYR B C 1
ATOM 2309 O O . TYR B 1 97 ? 8.586 3.062 -7.094 1 97.5 97 TYR B O 1
ATOM 2317 N N . THR B 1 98 ? 8.453 3.969 -5.035 1 97 98 THR B N 1
ATOM 2318 C CA . THR B 1 98 ? 9.898 4.133 -4.988 1 97 98 THR B CA 1
ATOM 2319 C C . THR B 1 98 ? 10.594 2.775 -4.898 1 97 98 THR B C 1
ATOM 2321 O O . THR B 1 98 ? 11.695 2.6 -5.422 1 97 98 THR B O 1
ATOM 2324 N N . GLY B 1 99 ? 9.93 1.807 -4.246 1 96.19 99 GLY B N 1
ATOM 2325 C CA . GLY B 1 99 ? 10.438 0.446 -4.223 1 96.19 99 GLY B CA 1
ATOM 2326 C C . GLY B 1 99 ? 10.445 -0.213 -5.59 1 96.19 99 GLY B C 1
ATOM 2327 O O . GLY B 1 99 ? 11.398 -0.907 -5.945 1 96.19 99 GLY B O 1
ATOM 2328 N N . ILE B 1 100 ? 9.438 0.021 -6.309 1 96 100 ILE B N 1
ATOM 2329 C CA . ILE B 1 100 ? 9.289 -0.563 -7.637 1 96 100 ILE B CA 1
ATOM 2330 C C . ILE B 1 100 ? 10.305 0.064 -8.586 1 96 100 ILE B C 1
ATOM 2332 O O . ILE B 1 100 ? 11 -0.645 -9.32 1 96 100 ILE B O 1
ATOM 2336 N N . LEU B 1 101 ? 10.406 1.361 -8.539 1 95.56 101 LEU B N 1
ATOM 2337 C CA . LEU B 1 101 ? 11.211 2.088 -9.516 1 95.56 101 LEU B CA 1
ATOM 2338 C C . LEU B 1 101 ? 12.664 2.17 -9.07 1 95.56 101 LEU B C 1
ATOM 2340 O O . LEU B 1 101 ? 13.57 2.307 -9.898 1 95.56 101 LEU B O 1
ATOM 2344 N N . GLY B 1 102 ? 12.977 2.18 -7.773 1 93.44 102 GLY B N 1
ATOM 2345 C CA . GLY B 1 102 ? 14.32 2.309 -7.223 1 93.44 102 GLY B CA 1
ATOM 2346 C C . GLY B 1 102 ? 14.781 3.748 -7.109 1 93.44 102 GLY B C 1
ATOM 2347 O O . GLY B 1 102 ? 15.953 4.008 -6.84 1 93.44 102 GLY B O 1
ATOM 2348 N N . ARG B 1 103 ? 13.836 4.621 -7.465 1 93.5 103 ARG B N 1
ATOM 2349 C CA . ARG B 1 103 ? 14.148 6.043 -7.367 1 93.5 103 ARG B CA 1
ATOM 2350 C C . ARG B 1 103 ? 12.891 6.859 -7.07 1 93.5 103 ARG B C 1
ATOM 2352 O O . ARG B 1 103 ? 11.773 6.352 -7.191 1 93.5 103 ARG B O 1
ATOM 2359 N N . ASN B 1 104 ? 13.172 8.156 -6.641 1 94.69 104 ASN B N 1
ATOM 2360 C CA . ASN B 1 104 ? 12.078 9.055 -6.285 1 94.69 104 ASN B CA 1
ATOM 2361 C C . ASN B 1 104 ? 11.844 10.109 -7.367 1 94.69 104 ASN B C 1
ATOM 2363 O O . ASN B 1 104 ? 12.797 10.672 -7.91 1 94.69 104 ASN B O 1
ATOM 2367 N N . TYR B 1 105 ? 10.625 10.352 -7.707 1 94.69 105 TYR B N 1
ATOM 2368 C CA . TYR B 1 105 ? 10.242 11.406 -8.641 1 94.69 105 TYR B CA 1
ATOM 2369 C C . TYR B 1 105 ? 9.344 12.43 -7.961 1 94.69 105 TYR B C 1
ATOM 2371 O O . TYR B 1 105 ? 8.273 12.086 -7.445 1 94.69 105 TYR B O 1
ATOM 2379 N N . LEU B 1 106 ? 9.773 13.68 -8.039 1 93.94 106 LEU B N 1
ATOM 2380 C CA . LEU B 1 106 ? 9.055 14.758 -7.375 1 93.94 106 LEU B CA 1
ATOM 2381 C C . LEU B 1 106 ? 7.613 14.836 -7.859 1 93.94 106 LEU B C 1
ATOM 2383 O O . LEU B 1 106 ? 6.695 15.031 -7.059 1 93.94 106 LEU B O 1
ATOM 2387 N N . PHE B 1 107 ? 7.41 14.734 -9.148 1 95.44 107 PHE B N 1
ATOM 2388 C CA . PHE B 1 107 ? 6.062 14.875 -9.68 1 95.44 107 PHE B CA 1
ATOM 2389 C C . PHE B 1 107 ? 5.152 13.773 -9.156 1 95.44 107 PHE B C 1
ATOM 2391 O O . PHE B 1 107 ? 3.961 14 -8.93 1 95.44 107 PHE B O 1
ATOM 2398 N N . LEU B 1 108 ? 5.656 12.531 -8.922 1 97.12 108 LEU B N 1
ATOM 2399 C CA . LEU B 1 108 ? 4.859 11.453 -8.352 1 97.12 108 LEU B CA 1
ATOM 2400 C C . LEU B 1 108 ? 4.555 11.727 -6.879 1 97.12 108 LEU B C 1
ATOM 2402 O O . LEU B 1 108 ? 3.477 11.383 -6.391 1 97.12 108 LEU B O 1
ATOM 2406 N N . ASP B 1 109 ? 5.469 12.359 -6.223 1 96.5 109 ASP B N 1
ATOM 2407 C CA . ASP B 1 109 ? 5.23 12.75 -4.84 1 96.5 109 ASP B CA 1
ATOM 2408 C C . ASP B 1 109 ? 4.066 13.734 -4.742 1 96.5 109 ASP B C 1
ATOM 2410 O O . ASP B 1 109 ? 3.197 13.594 -3.879 1 96.5 109 ASP B O 1
ATOM 2414 N N . ILE B 1 110 ? 4.074 14.703 -5.609 1 96.81 110 ILE B N 1
ATOM 2415 C CA . ILE B 1 110 ? 3.008 15.695 -5.645 1 96.81 110 ILE B CA 1
ATOM 2416 C C . ILE B 1 110 ? 1.682 15.016 -5.984 1 96.81 110 ILE B C 1
ATOM 2418 O O . ILE B 1 110 ? 0.656 15.297 -5.359 1 96.81 110 ILE B O 1
ATOM 2422 N N . PHE B 1 111 ? 1.744 14.148 -6.922 1 97.94 111 PHE B N 1
ATOM 2423 C CA . PHE B 1 111 ? 0.544 13.406 -7.301 1 97.94 111 PHE B CA 1
ATOM 2424 C C . PHE B 1 111 ? 0.002 12.617 -6.121 1 97.94 111 PHE B C 1
ATOM 2426 O O . PHE B 1 111 ? -1.202 12.625 -5.855 1 97.94 111 PHE B O 1
ATOM 2433 N N . ILE B 1 112 ? 0.852 11.93 -5.434 1 98.5 112 ILE B N 1
ATOM 2434 C CA . ILE B 1 112 ? 0.458 11.125 -4.281 1 98.5 112 ILE B CA 1
ATOM 2435 C C . ILE B 1 112 ? -0.174 12.023 -3.221 1 98.5 112 ILE B C 1
ATOM 2437 O O . ILE B 1 112 ? -1.184 11.656 -2.613 1 98.5 112 ILE B O 1
ATOM 2441 N N . PHE B 1 113 ? 0.414 13.211 -3.006 1 98.56 113 PHE B N 1
ATOM 2442 C CA . PHE B 1 113 ? -0.126 14.164 -2.043 1 98.56 113 PHE B CA 1
ATOM 2443 C C . PHE B 1 113 ? -1.544 14.57 -2.424 1 98.56 113 PHE B C 1
ATOM 2445 O O . PHE B 1 113 ? -2.471 14.438 -1.62 1 98.56 113 PHE B O 1
ATOM 2452 N N . ILE B 1 114 ? -1.72 14.977 -3.701 1 98.69 114 ILE B N 1
ATOM 2453 C CA . ILE B 1 114 ? -3.016 15.445 -4.184 1 98.69 114 ILE B CA 1
ATOM 2454 C C . ILE B 1 114 ? -4.027 14.305 -4.121 1 98.69 114 ILE B C 1
ATOM 2456 O O . ILE B 1 114 ? -5.156 14.492 -3.656 1 98.69 114 ILE B O 1
ATOM 2460 N N . PHE B 1 115 ? -3.637 13.18 -4.539 1 98.75 115 PHE B N 1
ATOM 2461 C CA . PHE B 1 115 ? -4.504 12.008 -4.504 1 98.75 115 PHE B CA 1
ATOM 2462 C C . PHE B 1 115 ? -4.953 11.711 -3.078 1 98.75 115 PHE B C 1
ATOM 2464 O O . PHE B 1 115 ? -6.133 11.453 -2.836 1 98.75 115 PHE B O 1
ATOM 2471 N N . SER B 1 116 ? -4.023 11.727 -2.133 1 98.88 116 SER B N 1
ATOM 2472 C CA . SER B 1 116 ? -4.328 11.375 -0.75 1 98.88 116 SER B CA 1
ATOM 2473 C C . SER B 1 116 ? -5.25 12.406 -0.106 1 98.88 116 SER B C 1
ATOM 2475 O O . SER B 1 116 ? -6.082 12.062 0.735 1 98.88 116 SER B O 1
ATOM 2477 N N . VAL B 1 117 ? -5.098 13.641 -0.52 1 98.88 117 VAL B N 1
ATOM 2478 C CA . VAL B 1 117 ? -6.012 14.672 -0.052 1 98.88 117 VAL B CA 1
ATOM 2479 C C . VAL B 1 117 ? -7.43 14.367 -0.537 1 98.88 117 VAL B C 1
ATOM 2481 O O . VAL B 1 117 ? -8.375 14.359 0.255 1 98.88 117 VAL B O 1
ATOM 2484 N N . ILE B 1 118 ? -7.562 14.062 -1.802 1 98.88 118 ILE B N 1
ATOM 2485 C CA . ILE B 1 118 ? -8.859 13.758 -2.389 1 98.88 118 ILE B CA 1
ATOM 2486 C C . ILE B 1 118 ? -9.445 12.508 -1.737 1 98.88 118 ILE B C 1
ATOM 2488 O O . ILE B 1 118 ? -10.633 12.469 -1.411 1 98.88 118 ILE B O 1
ATOM 2492 N N . LEU B 1 119 ? -8.594 11.609 -1.555 1 98.81 119 LEU B N 1
ATOM 2493 C CA . LEU B 1 119 ? -9.016 10.375 -0.899 1 98.81 119 LEU B CA 1
ATOM 2494 C C . LEU B 1 119 ? -9.539 10.656 0.506 1 98.81 119 LEU B C 1
ATOM 2496 O O . LEU B 1 119 ? -10.578 10.133 0.901 1 98.81 119 LEU B O 1
ATOM 2500 N N . THR B 1 120 ? -8.82 11.406 1.28 1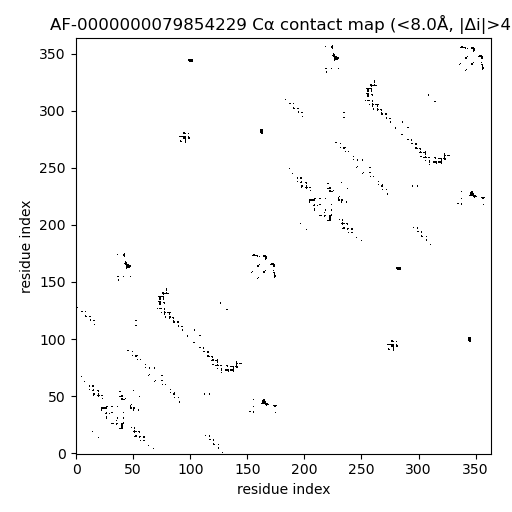 98.88 120 THR B N 1
ATOM 2501 C CA . THR B 1 120 ? -9.172 11.711 2.662 1 98.88 120 THR B CA 1
ATOM 2502 C C . THR B 1 120 ? -10.539 12.398 2.73 1 98.88 120 THR B C 1
ATOM 2504 O O . THR B 1 120 ? -11.43 11.938 3.451 1 98.88 120 THR B O 1
ATOM 2507 N N . TYR B 1 121 ? -10.695 13.406 1.955 1 98.75 121 TYR B N 1
ATOM 2508 C CA . TYR B 1 121 ? -11.953 14.148 1.976 1 98.75 121 TYR B CA 1
ATOM 2509 C C . TYR B 1 121 ? -13.078 13.32 1.377 1 98.75 121 TYR B C 1
ATOM 2511 O O . TYR B 1 121 ? -14.219 13.375 1.847 1 98.75 121 TYR B O 1
ATOM 2519 N N . GLY B 1 122 ? -12.836 12.578 0.353 1 98.56 122 GLY B N 1
ATOM 2520 C CA . GLY B 1 122 ? -13.836 11.703 -0.237 1 98.56 122 GLY B CA 1
ATOM 2521 C C . GLY B 1 122 ? -14.352 10.648 0.727 1 98.56 122 GLY B C 1
ATOM 2522 O O . GLY B 1 122 ? -15.562 10.453 0.851 1 98.56 122 GLY B O 1
ATOM 2523 N N . LEU B 1 123 ? -13.445 10 1.351 1 98.44 123 LEU B N 1
ATOM 2524 C CA . LEU B 1 123 ? -13.836 8.992 2.332 1 98.44 123 LEU B CA 1
ATOM 2525 C C . LEU B 1 123 ? -14.578 9.633 3.504 1 98.44 123 LEU B C 1
ATOM 2527 O O . LEU B 1 123 ? -15.555 9.078 4.004 1 98.44 123 LEU B O 1
ATOM 2531 N N . GLY B 1 124 ? -14 10.75 3.975 1 97.75 124 GLY B N 1
ATOM 2532 C CA . GLY B 1 124 ? -14.703 11.453 5.031 1 97.75 124 GLY B CA 1
ATOM 2533 C C . GLY B 1 124 ? -16.156 11.742 4.695 1 97.75 124 GLY B C 1
ATOM 2534 O O . GLY B 1 124 ? -17.047 11.539 5.527 1 97.75 124 GLY B O 1
ATOM 2535 N N . TYR B 1 125 ? -16.359 12.18 3.475 1 97.81 125 TYR B N 1
ATOM 2536 C CA . TYR B 1 125 ? -17.719 12.453 2.988 1 97.81 125 TYR B CA 1
ATOM 2537 C C . TYR B 1 125 ? -18.562 11.195 3 1 97.81 125 TYR B C 1
ATOM 2539 O O . TYR B 1 125 ? -19.672 11.188 3.545 1 97.81 125 TYR B O 1
ATOM 2547 N N . GLN B 1 126 ? -18.078 10.133 2.451 1 97.94 126 GLN B N 1
ATOM 2548 C CA . GLN B 1 126 ? -18.828 8.875 2.346 1 97.94 126 GLN B CA 1
ATOM 2549 C C . GLN B 1 126 ? -19.141 8.312 3.727 1 97.94 126 GLN B C 1
ATOM 2551 O O . GLN B 1 126 ? -20.266 7.875 3.975 1 97.94 126 GLN B O 1
ATOM 2556 N N . PHE B 1 127 ? -18.141 8.344 4.559 1 97.62 127 PHE B N 1
ATOM 2557 C CA . PHE B 1 127 ? -18.359 7.832 5.91 1 97.62 127 PHE B CA 1
ATOM 2558 C C . PHE B 1 127 ? -19.453 8.625 6.617 1 97.62 127 PHE B C 1
ATOM 2560 O O . PHE B 1 127 ? -20.297 8.047 7.305 1 97.62 127 PHE B O 1
ATOM 2567 N N . THR B 1 128 ? -19.406 9.875 6.441 1 96.75 128 THR B N 1
ATOM 2568 C CA . THR B 1 128 ? -20.344 10.75 7.125 1 96.75 128 THR B CA 1
ATOM 2569 C C . THR B 1 128 ? -21.766 10.516 6.613 1 96.75 128 THR B C 1
ATOM 2571 O O . THR B 1 128 ? -22.688 10.312 7.402 1 96.75 128 THR B O 1
ATOM 2574 N N . ILE B 1 129 ? -21.953 10.438 5.32 1 96.31 129 ILE B N 1
ATOM 2575 C CA . ILE B 1 129 ? -23.297 10.344 4.754 1 96.31 129 ILE B CA 1
ATOM 2576 C C . ILE B 1 129 ? -23.859 8.953 4.988 1 96.31 129 ILE B C 1
ATOM 2578 O O . ILE B 1 129 ? -25.078 8.781 5.113 1 96.31 129 ILE B O 1
ATOM 2582 N N . GLN B 1 130 ? -23.047 7.973 5.086 1 96.38 130 GLN B N 1
ATOM 2583 C CA . GLN B 1 130 ? -23.5 6.605 5.309 1 96.38 130 GLN B CA 1
ATOM 2584 C C . GLN B 1 130 ? -23.719 6.332 6.793 1 96.38 130 GLN B C 1
ATOM 2586 O O . GLN B 1 130 ? -24.188 5.254 7.168 1 96.38 130 GLN B O 1
ATOM 2591 N N . GLY B 1 131 ? -23.297 7.273 7.566 1 94.12 131 GLY B N 1
ATOM 2592 C CA . GLY B 1 131 ? -23.469 7.137 9 1 94.12 131 GLY B CA 1
ATOM 2593 C C . GLY B 1 131 ? -22.531 6.129 9.625 1 94.12 131 GLY B C 1
ATOM 2594 O O . GLY B 1 131 ? -22.844 5.535 10.664 1 94.12 131 GLY B O 1
ATOM 2595 N N . MET B 1 132 ? -21.469 6.082 8.891 1 91.19 132 MET B N 1
ATOM 2596 C CA . MET B 1 132 ? -20.469 5.172 9.445 1 91.19 132 MET B CA 1
ATOM 2597 C C . MET B 1 132 ? -19.938 5.688 10.781 1 91.19 132 MET B C 1
ATOM 2599 O O . MET B 1 132 ? -19.797 6.898 10.969 1 91.19 132 MET B O 1
ATOM 2603 N N . PHE B 1 133 ? -19.703 4.863 11.734 1 92.94 133 PHE B N 1
ATOM 2604 C CA . PHE B 1 133 ? -19.094 5.156 13.031 1 92.94 133 PHE B CA 1
ATOM 2605 C C . PHE B 1 133 ? -20.047 5.949 13.906 1 92.94 133 PHE B C 1
ATOM 2607 O O . PHE B 1 133 ? -19.625 6.672 14.805 1 92.94 133 PHE B O 1
ATOM 2614 N N . SER B 1 134 ? -21.344 5.957 13.57 1 90.38 134 SER B N 1
ATOM 2615 C CA . SER B 1 134 ? -22.344 6.68 14.336 1 90.38 134 SER B CA 1
ATOM 2616 C C . SER B 1 134 ? -22.469 6.133 15.758 1 90.38 134 SER B C 1
ATOM 2618 O O . SER B 1 134 ? -22.984 6.809 16.656 1 90.38 134 SER B O 1
ATOM 2620 N N . LYS B 1 135 ? -21.984 4.961 15.891 1 91.69 135 LYS B N 1
ATOM 2621 C CA . LYS B 1 135 ? -22.078 4.336 17.203 1 91.69 135 LYS B CA 1
ATOM 2622 C C . LYS B 1 135 ? -21 4.871 18.141 1 91.69 135 LYS B C 1
ATOM 2624 O O . LYS B 1 135 ? -21.078 4.691 19.359 1 91.69 135 LYS B O 1
ATOM 2629 N N . PHE B 1 136 ? -20.031 5.539 17.656 1 90.56 136 PHE B N 1
ATOM 2630 C CA . PHE B 1 136 ? -18.938 6.07 18.469 1 90.56 136 PHE B CA 1
ATOM 2631 C C . PHE B 1 136 ? -19.25 7.496 18.922 1 90.56 136 PHE B C 1
ATOM 2633 O O . PHE B 1 136 ? -19.859 8.273 18.172 1 90.56 136 PHE B O 1
ATOM 2640 N N . LEU B 1 137 ? -18.766 7.812 20.062 1 88 137 LEU B N 1
ATOM 2641 C CA . LEU B 1 137 ? -18.891 9.172 20.594 1 88 137 LEU B CA 1
ATOM 2642 C C . LEU B 1 137 ? -17.938 10.117 19.875 1 88 137 LEU B C 1
ATOM 2644 O O . LEU B 1 137 ? -16.828 9.734 19.5 1 88 137 LEU B O 1
ATOM 2648 N N . PRO B 1 138 ? -18.375 11.328 19.609 1 87.62 138 PRO B N 1
ATOM 2649 C CA . PRO B 1 138 ? -17.5 12.328 18.984 1 87.62 138 PRO B CA 1
ATOM 2650 C C . PRO B 1 138 ? -16.156 12.461 19.719 1 87.62 138 PRO B C 1
ATOM 2652 O O . PRO B 1 138 ? -15.133 12.734 19.094 1 87.62 138 PRO B O 1
ATOM 2655 N N . GLU B 1 139 ? -16.156 12.234 20.953 1 91.19 139 GLU B N 1
ATOM 2656 C CA . GLU B 1 139 ? -14.953 12.336 21.766 1 91.19 139 GLU B CA 1
ATOM 2657 C C . GLU B 1 139 ? -13.906 11.312 21.344 1 91.19 139 GLU B C 1
ATOM 2659 O O . GLU B 1 139 ? -12.703 11.539 21.5 1 91.19 139 GLU B O 1
ATOM 2664 N N . THR B 1 140 ? -14.414 10.219 20.859 1 93.81 140 THR B N 1
ATOM 2665 C CA . THR B 1 140 ? -13.477 9.203 20.391 1 93.81 140 THR B CA 1
ATOM 2666 C C . THR B 1 140 ? -12.656 9.727 19.219 1 93.81 140 THR B C 1
ATOM 2668 O O . THR B 1 140 ? -11.453 9.492 19.141 1 93.81 140 THR B O 1
ATOM 2671 N N . GLY B 1 141 ? -13.328 10.422 18.328 1 93.69 141 GLY B N 1
ATOM 2672 C CA . GLY B 1 141 ? -12.617 11.039 17.219 1 93.69 141 GLY B CA 1
ATOM 2673 C C . GLY B 1 141 ? -11.617 12.094 17.656 1 93.69 141 GLY B C 1
ATOM 2674 O O . GLY B 1 141 ? -10.5 12.148 17.141 1 93.69 141 GLY B O 1
ATOM 2675 N N . LEU B 1 142 ? -12.031 12.844 18.547 1 93.25 142 LEU B N 1
ATOM 2676 C CA . LEU B 1 142 ? -11.148 13.875 19.109 1 93.25 142 LEU B CA 1
ATOM 2677 C C . LEU B 1 142 ? -9.93 13.25 19.766 1 93.25 142 LEU B C 1
ATOM 2679 O O . LEU B 1 142 ? -8.812 13.742 19.594 1 93.25 142 LEU B O 1
ATOM 2683 N N . ALA B 1 143 ? -10.156 12.211 20.5 1 95.38 143 ALA B N 1
ATOM 2684 C CA . ALA B 1 143 ? -9.062 11.5 21.156 1 95.38 143 ALA B CA 1
ATOM 2685 C C . ALA B 1 143 ? -8.062 10.969 20.125 1 95.38 143 ALA B C 1
ATOM 2687 O O . ALA B 1 143 ? -6.852 11.047 20.328 1 95.38 143 ALA B O 1
ATOM 2688 N N . LEU B 1 144 ? -8.57 10.461 19.062 1 95.19 144 LEU B N 1
ATOM 2689 C CA . LEU B 1 144 ? -7.711 9.938 18 1 95.19 144 LEU B CA 1
ATOM 2690 C C . LEU B 1 144 ? -6.875 11.055 17.375 1 95.19 144 LEU B C 1
ATOM 2692 O O . LEU B 1 144 ? -5.684 10.875 17.125 1 95.19 144 LEU B O 1
ATOM 2696 N N . ILE B 1 145 ? -7.523 12.141 17.188 1 95.31 145 ILE B N 1
ATOM 2697 C CA . ILE B 1 145 ? -6.844 13.281 16.594 1 95.31 145 ILE B CA 1
ATOM 2698 C C . ILE B 1 145 ? -5.746 13.773 17.531 1 95.31 145 ILE B C 1
ATOM 2700 O O . ILE B 1 145 ? -4.621 14.039 17.109 1 95.31 145 ILE B O 1
ATOM 2704 N N . PHE B 1 146 ? -6.047 13.867 18.781 1 94.94 146 PHE B N 1
ATOM 2705 C CA . PHE B 1 146 ? -5.062 14.312 19.766 1 94.94 146 PHE B CA 1
ATOM 2706 C C . PHE B 1 146 ? -3.902 13.328 19.844 1 94.94 146 PHE B C 1
ATOM 2708 O O . PHE B 1 146 ? -2.744 13.734 19.953 1 94.94 146 PHE B O 1
ATOM 2715 N N . PHE B 1 147 ? -4.254 12.109 19.859 1 96.38 147 PHE B N 1
ATOM 2716 C CA . PHE B 1 147 ? -3.221 11.078 19.875 1 96.38 147 PHE B CA 1
ATOM 2717 C C . PHE B 1 147 ? -2.295 11.219 18.672 1 96.38 147 PHE B C 1
ATOM 2719 O O . PHE B 1 147 ? -1.071 11.188 18.812 1 96.38 147 PHE B O 1
ATOM 2726 N N . LEU B 1 148 ? -2.854 11.43 17.531 1 96 148 LEU B N 1
ATOM 2727 C CA . LEU B 1 148 ? -2.08 11.586 16.297 1 96 148 LEU B CA 1
ATOM 2728 C C . LEU B 1 148 ? -1.176 12.812 16.375 1 96 148 LEU B C 1
ATOM 2730 O O . LEU B 1 148 ? 0.014 12.734 16.062 1 96 148 LEU B O 1
ATOM 2734 N N . LEU B 1 149 ? -1.731 13.898 16.812 1 96.19 149 LEU B N 1
ATOM 2735 C CA . LEU B 1 149 ? -0.952 15.125 16.938 1 96.19 149 LEU B CA 1
ATOM 2736 C C . LEU B 1 149 ? 0.209 14.938 17.906 1 96.19 149 LEU B C 1
ATOM 2738 O O . LEU B 1 149 ? 1.326 15.383 17.641 1 96.19 149 LEU B O 1
ATOM 2742 N N . SER B 1 150 ? -0.048 14.219 18.984 1 96.38 150 SER B N 1
ATOM 2743 C CA . SER B 1 150 ? 0.987 13.992 19.984 1 96.38 150 SER B CA 1
ATOM 2744 C C . SER B 1 150 ? 2.129 13.156 19.422 1 96.38 150 SER B C 1
ATOM 2746 O O . SER B 1 150 ? 3.301 13.438 19.688 1 96.38 150 SER B O 1
ATOM 2748 N N . ILE B 1 151 ? 1.798 12.172 18.672 1 97.19 151 ILE B N 1
ATOM 2749 C CA . ILE B 1 151 ? 2.809 11.305 18.078 1 97.19 151 ILE B CA 1
ATOM 2750 C C . ILE B 1 151 ? 3.654 12.102 17.094 1 97.19 151 ILE B C 1
ATOM 2752 O O . ILE B 1 151 ? 4.871 11.922 17.016 1 97.19 151 ILE B O 1
ATOM 2756 N N . PHE B 1 152 ? 3.002 12.969 16.344 1 97.5 152 PHE B N 1
ATOM 2757 C CA . PHE B 1 152 ? 3.732 13.773 15.375 1 97.5 152 PHE B CA 1
ATOM 2758 C C . PHE B 1 152 ? 4.695 14.727 16.078 1 97.5 152 PHE B C 1
ATOM 2760 O O . PHE B 1 152 ? 5.84 14.883 15.648 1 97.5 152 PHE B O 1
ATOM 2767 N N . ILE B 1 153 ? 4.242 15.328 17.109 1 94.44 153 ILE B N 1
ATOM 2768 C CA . ILE B 1 153 ? 5.105 16.219 17.875 1 94.44 153 ILE B CA 1
ATOM 2769 C C . ILE B 1 153 ? 6.262 15.43 18.469 1 94.44 153 ILE B C 1
ATOM 2771 O O . ILE B 1 153 ? 7.422 15.828 18.359 1 94.44 153 ILE B O 1
ATOM 2775 N N . LEU B 1 154 ? 5.961 14.336 19.078 1 96.12 154 LEU B N 1
ATOM 2776 C CA . LEU B 1 154 ? 6.973 13.492 19.719 1 96.12 154 LEU B CA 1
ATOM 2777 C C . LEU B 1 154 ? 8.031 13.062 18.703 1 96.12 154 LEU B C 1
ATOM 2779 O O . LEU B 1 154 ? 9.227 13.188 18.969 1 96.12 154 LEU B O 1
ATOM 2783 N N . PHE B 1 155 ? 7.625 12.656 17.531 1 96.94 155 PHE B N 1
ATOM 2784 C CA . PHE B 1 155 ? 8.547 12.07 16.578 1 96.94 155 PHE B CA 1
ATOM 2785 C C . PHE B 1 155 ? 9.242 13.156 15.758 1 96.94 155 PHE B C 1
ATOM 2787 O O . PHE B 1 155 ? 10.211 12.883 15.055 1 96.94 155 PHE B O 1
ATOM 2794 N N . THR B 1 156 ? 8.727 14.375 15.812 1 95.88 156 THR B N 1
ATOM 2795 C CA . THR B 1 156 ? 9.461 15.492 15.234 1 95.88 156 THR B CA 1
ATOM 2796 C C . THR B 1 156 ? 10.734 15.766 16.031 1 95.88 156 THR B C 1
ATOM 2798 O O . THR B 1 156 ? 11.797 16 15.453 1 95.88 156 THR B O 1
ATOM 2801 N N . PHE B 1 157 ? 10.68 15.641 17.297 1 94.38 157 PHE B N 1
ATOM 2802 C CA . PHE B 1 157 ? 11.805 16.016 18.141 1 94.38 157 PHE B CA 1
ATOM 2803 C C . PHE B 1 157 ? 12.586 14.781 18.578 1 94.38 157 PHE B C 1
ATOM 2805 O O . PHE B 1 157 ? 13.773 14.867 18.906 1 94.38 157 PHE B O 1
ATOM 2812 N N . SER B 1 158 ? 11.977 13.648 18.641 1 95.69 158 SER B N 1
ATOM 2813 C CA . SER B 1 158 ? 12.617 12.383 19 1 95.69 158 SER B CA 1
ATOM 2814 C C . SER B 1 158 ? 12.172 11.258 18.062 1 95.69 158 SER B C 1
ATOM 2816 O O . SER B 1 158 ? 11.508 10.312 18.5 1 95.69 158 SER B O 1
ATOM 2818 N N . PRO B 1 159 ? 12.57 11.328 16.844 1 96.81 159 PRO B N 1
ATOM 2819 C CA . PRO B 1 159 ? 12.133 10.312 15.891 1 96.81 159 PRO B CA 1
ATOM 2820 C C . PRO B 1 159 ? 12.828 8.969 16.094 1 96.81 159 PRO B C 1
ATOM 2822 O O . PRO B 1 159 ? 14.016 8.922 16.438 1 96.81 159 PRO B O 1
ATOM 2825 N N . PRO B 1 160 ? 12.055 7.879 15.945 1 95.94 160 PRO B N 1
ATOM 2826 C CA . PRO B 1 160 ? 12.719 6.578 15.883 1 95.94 160 PRO B CA 1
ATOM 2827 C C . PRO B 1 160 ? 13.742 6.496 14.75 1 95.94 160 PRO B C 1
ATOM 2829 O O . PRO B 1 160 ? 13.609 7.195 13.742 1 95.94 160 PRO B O 1
ATOM 2832 N N . LYS B 1 161 ? 14.727 5.641 14.898 1 96.12 161 LYS B N 1
ATOM 2833 C CA . LYS B 1 161 ? 15.773 5.469 13.891 1 96.12 161 LYS B CA 1
ATOM 2834 C C . LYS B 1 161 ? 15.336 4.477 12.812 1 96.12 161 LYS B C 1
ATOM 2836 O O . LYS B 1 161 ? 15.945 3.42 12.656 1 96.12 161 LYS B O 1
ATOM 2841 N N . LEU B 1 162 ? 14.312 4.844 12.125 1 96.88 162 LEU B N 1
ATOM 2842 C CA . LEU B 1 162 ? 13.766 4.109 10.984 1 96.88 162 LEU B CA 1
ATOM 2843 C C . LEU B 1 162 ? 13.797 4.957 9.719 1 96.88 162 LEU B C 1
ATOM 2845 O O .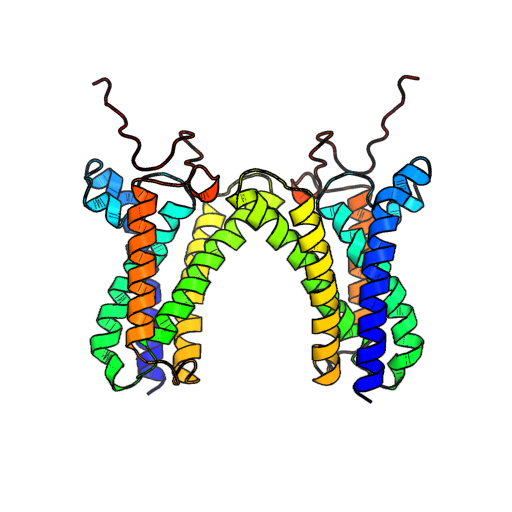 LEU B 1 162 ? 13.82 6.188 9.797 1 96.88 162 LEU B O 1
ATOM 2849 N N . ASN B 1 163 ? 13.742 4.273 8.578 1 97.06 163 ASN B N 1
ATOM 2850 C CA . ASN B 1 163 ? 13.789 4.965 7.297 1 97.06 163 ASN B CA 1
ATOM 2851 C C . ASN B 1 163 ? 12.609 5.914 7.121 1 97.06 163 ASN B C 1
ATOM 2853 O O . ASN B 1 163 ? 12.734 6.961 6.488 1 97.06 163 ASN B O 1
ATOM 2857 N N . LEU B 1 164 ? 11.523 5.648 7.719 1 97.81 164 LEU B N 1
ATOM 2858 C CA . LEU B 1 164 ? 10.328 6.484 7.66 1 97.81 164 LEU B CA 1
ATOM 2859 C C . LEU B 1 164 ? 10.625 7.887 8.18 1 97.81 164 LEU B C 1
ATOM 2861 O O . LEU B 1 164 ? 10.039 8.867 7.699 1 97.81 164 LEU B O 1
ATOM 2865 N N . PHE B 1 165 ? 11.57 7.984 9.094 1 97.56 165 PHE B N 1
ATOM 2866 C CA . PHE B 1 165 ? 11.859 9.242 9.773 1 97.56 165 PHE B CA 1
ATOM 2867 C C . PHE B 1 165 ? 13.18 9.828 9.281 1 97.56 165 PHE B C 1
ATOM 2869 O O . PHE B 1 165 ? 13.594 10.898 9.734 1 97.56 165 PHE B O 1
ATOM 2876 N N . LEU B 1 166 ? 13.852 9.141 8.43 1 96.38 166 LEU B N 1
ATOM 2877 C CA . LEU B 1 166 ? 15.172 9.523 7.945 1 96.38 166 LEU B CA 1
ATOM 2878 C C . LEU B 1 166 ? 15.062 10.562 6.836 1 96.38 166 LEU B C 1
ATOM 2880 O O . LEU B 1 166 ? 14.266 10.414 5.91 1 96.38 166 LEU B O 1
ATOM 2884 N N . ASP B 1 167 ? 15.82 11.617 6.93 1 95.69 167 ASP B N 1
ATOM 2885 C CA . ASP B 1 167 ? 16.016 12.562 5.832 1 95.69 167 ASP B CA 1
ATOM 2886 C C . ASP B 1 167 ? 16.953 11.984 4.773 1 95.69 167 ASP B C 1
ATOM 2888 O O . ASP B 1 167 ? 18.141 11.812 5.016 1 95.69 167 ASP B O 1
ATOM 2892 N N . PRO B 1 168 ? 16.438 11.75 3.646 1 92.5 168 PRO B N 1
ATOM 2893 C CA . PRO B 1 168 ? 17.281 11.078 2.646 1 92.5 168 PRO B CA 1
ATOM 2894 C C . PRO B 1 168 ? 18.344 12 2.057 1 92.5 168 PRO B C 1
ATOM 2896 O O . PRO B 1 168 ? 19.266 11.531 1.38 1 92.5 168 PRO B O 1
ATOM 2899 N N . VAL B 1 169 ? 18.234 13.234 2.287 1 90.62 169 VAL B N 1
ATOM 2900 C CA . VAL B 1 169 ? 19.188 14.203 1.737 1 90.62 169 VAL B CA 1
ATOM 2901 C C . VAL B 1 169 ? 20.375 14.344 2.678 1 90.62 169 VAL B C 1
ATOM 2903 O O . VAL B 1 169 ? 21.531 14.281 2.24 1 90.62 169 VAL B O 1
ATOM 2906 N N . THR B 1 170 ? 20.156 14.453 3.928 1 92.81 170 THR B N 1
ATOM 2907 C CA . THR B 1 170 ? 21.219 14.75 4.891 1 92.81 170 THR B CA 1
ATOM 2908 C C . THR B 1 170 ? 21.609 13.492 5.664 1 92.81 170 THR B C 1
ATOM 2910 O O . THR B 1 170 ? 22.625 13.469 6.348 1 92.81 170 THR B O 1
ATOM 2913 N N . ASP B 1 171 ? 20.766 12.461 5.625 1 94.69 171 ASP B N 1
ATOM 2914 C CA . ASP B 1 171 ? 20.969 11.211 6.359 1 94.69 171 ASP B CA 1
ATOM 2915 C C . ASP B 1 171 ? 20.891 11.445 7.863 1 94.69 171 ASP B C 1
ATOM 2917 O O . ASP B 1 171 ? 21.688 10.883 8.625 1 94.69 171 ASP B O 1
ATOM 2921 N N . THR B 1 172 ? 20.031 12.391 8.25 1 94.56 172 THR B N 1
ATOM 2922 C CA . THR B 1 172 ? 19.812 12.695 9.664 1 94.56 172 THR B CA 1
ATOM 2923 C C . THR B 1 172 ? 18.344 12.562 10.031 1 94.56 172 THR B C 1
ATOM 2925 O O . THR B 1 172 ? 17.5 12.289 9.164 1 94.56 172 THR B O 1
ATOM 2928 N N . TYR B 1 173 ? 18.141 12.672 11.328 1 95 173 TYR B N 1
ATOM 2929 C CA . TYR B 1 173 ? 16.781 12.539 11.852 1 95 173 TYR B CA 1
ATOM 2930 C C . TYR B 1 173 ? 16.344 13.805 12.586 1 95 173 TYR B C 1
ATOM 2932 O O . TYR B 1 173 ? 17.188 14.5 13.172 1 95 173 TYR B O 1
ATOM 2940 N N . GLY B 1 174 ? 15.062 14.047 12.617 1 92.38 174 GLY B N 1
ATOM 2941 C CA . GLY B 1 174 ? 14.484 15.078 13.461 1 92.38 174 GLY B CA 1
ATOM 2942 C C . GLY B 1 174 ? 14.93 16.484 13.078 1 92.38 174 GLY B C 1
ATOM 2943 O O . GLY B 1 174 ? 15.141 16.766 11.898 1 92.38 174 GLY B O 1
ATOM 2944 N N . VAL B 1 175 ? 14.93 17.406 14 1 90.25 175 VAL B N 1
ATOM 2945 C CA . VAL B 1 175 ? 15.281 18.812 13.82 1 90.25 175 VAL B CA 1
ATOM 2946 C C . VAL B 1 175 ? 16.797 18.953 13.797 1 90.25 175 VAL B C 1
ATOM 2948 O O . VAL B 1 175 ? 17.484 18.547 14.734 1 90.25 175 VAL B O 1
ATOM 2951 N N . PHE B 1 176 ? 17.422 18.625 12.594 1 69.25 176 PHE B N 1
ATOM 2952 C CA . PHE B 1 176 ? 18.875 18.719 12.523 1 69.25 176 PHE B CA 1
ATOM 2953 C C . PHE B 1 176 ? 19.328 20.188 12.523 1 69.25 176 PHE B C 1
ATOM 2955 O O . PHE B 1 176 ? 18.766 21.016 11.805 1 69.25 176 PHE B O 1
ATOM 2962 N N . GLN B 1 177 ? 19.891 20.672 13.609 1 56.84 177 GLN B N 1
ATOM 2963 C CA . GLN B 1 177 ? 20.5 21.984 13.664 1 56.84 177 GLN B CA 1
ATOM 2964 C C . GLN B 1 177 ? 21.656 22.109 12.68 1 56.84 177 GLN B C 1
ATOM 2966 O O . GLN B 1 177 ? 22.609 21.312 12.734 1 56.84 177 GLN B O 1
ATOM 2971 N N . ILE B 1 178 ? 21.469 22.375 11.477 1 50.22 178 ILE B N 1
ATOM 2972 C CA . ILE B 1 178 ? 22.609 22.781 10.664 1 50.22 178 ILE B CA 1
ATOM 2973 C C . ILE B 1 178 ? 23.406 23.859 11.391 1 50.22 178 ILE B C 1
ATOM 2975 O O . ILE B 1 178 ? 22.891 24.953 11.641 1 50.22 178 ILE B O 1
ATOM 2979 N N . ARG B 1 179 ? 24.203 23.562 12.445 1 43.41 179 ARG B N 1
ATOM 2980 C CA . ARG B 1 179 ? 25.125 24.547 12.969 1 43.41 179 ARG B CA 1
ATOM 2981 C C . ARG B 1 179 ? 25.938 25.188 11.844 1 43.41 179 ARG B C 1
ATOM 2983 O O . ARG B 1 179 ? 26.547 24.484 11.031 1 43.41 179 ARG B O 1
ATOM 2990 N N . SER B 1 180 ? 25.438 26.266 11.273 1 39.66 180 SER B N 1
ATOM 2991 C CA . SER B 1 180 ? 26.172 27.188 10.422 1 39.66 180 SER B CA 1
ATOM 2992 C C . SER B 1 180 ? 27.625 27.312 10.875 1 39.66 180 SER B C 1
ATOM 2994 O O . SER B 1 180 ? 27.891 27.578 12.039 1 39.66 180 SER B O 1
ATOM 2996 N N . ASN B 1 181 ? 28.5 26.406 10.492 1 40.06 181 ASN B N 1
ATOM 2997 C CA . ASN B 1 181 ? 29.828 27.016 10.531 1 40.06 181 ASN B CA 1
ATOM 2998 C C . ASN B 1 181 ? 29.812 28.422 9.945 1 40.06 181 ASN B C 1
ATOM 3000 O O . ASN B 1 181 ? 29.844 28.594 8.727 1 40.06 181 ASN B O 1
ATOM 3004 N N . LYS B 1 182 ? 28.812 29.328 10.055 1 28.42 182 LYS B N 1
ATOM 3005 C CA . LYS B 1 182 ? 29.297 30.672 9.742 1 28.42 182 LYS B CA 1
ATOM 3006 C C . LYS B 1 182 ? 30.109 31.234 10.891 1 28.42 182 LYS B C 1
ATOM 3008 O O . LYS B 1 182 ? 29.781 31.047 12.062 1 28.42 182 LYS B O 1
#